Protein AF-W9ZBX8-F1 (afdb_monomer_lite)

Sequence (195 aa):
MPTFGFNQDETAIFLLQVSLQAGPRLASEVTREAHTRLTDVEFGCQLLRNLSQAVSTIEKNWESHTTLCSFTLLTTRFLSLASPQLSRDIWGLLCHCRGIPYQWLTTLIKKIQDTVDDMQRRELLESALNVPMICVQTFHVDDKQLEKILGDSQQASLLVESRIIIHNTTLANNETQSPLQSIMKDRIKYILDHT

Organism: NCBI:txid1089452

pLDDT: mean 88.68, std 10.26, range [41.44, 98.25]

Secondary structure (DSSP, 8-state):
-----SSSHHHHHHHHHHHH---PBPTT-SSBGGGGGGT-HHHHHHHHHHHHHHHHHHTT-GGGHHHHHHHHHHHHHHHHHS-TTTHHHHHHHHHHHHHHHHHHHHHHHHHHHH---HHHHHHHHHHHHHHHHHHHHTT-S-HHHHHHHHTSHHHHHHHHHHHHHHHHHHHH--SPPPHHHHHHHHHHHHHHTT-

Foldseek 3Di:
DDDDDQLDLVNLVVLLCLLPDAAPDDPPDPHGPSQVLLQDPVSVVVVLVVLLVQCVVCLVPLSSLSNLLSSLSNLQSSLQRYHPVCNVSSLVSLVVSLVSLVVVLVVLVVVLVPDPDPVVNVVSLLSNLSSLLSNLSSLPHDPVVNVVQCVDVVSVVSNVVSVVSNVVSVVVDPDDDDPSSVVSVVVSVVVVVSD

Structure (mmCIF, N/CA/C/O backbone):
data_AF-W9ZBX8-F1
#
_entry.id   AF-W9ZBX8-F1
#
loop_
_atom_site.group_PDB
_atom_site.id
_atom_site.type_symbol
_atom_site.label_atom_id
_atom_site.label_alt_id
_atom_site.label_comp_id
_atom_site.label_asym_id
_atom_site.label_entity_id
_atom_site.label_seq_id
_atom_site.pdbx_PDB_ins_code
_atom_site.Cartn_x
_atom_site.Cartn_y
_atom_site.Cartn_z
_atom_site.occupancy
_atom_site.B_iso_or_equiv
_atom_site.auth_seq_id
_atom_site.auth_comp_id
_atom_site.auth_asym_id
_atom_site.auth_atom_id
_atom_site.pdbx_PDB_model_num
ATOM 1 N N . MET A 1 1 ? 5.910 27.787 4.434 1.00 41.44 1 MET A N 1
ATOM 2 C CA . MET A 1 1 ? 5.820 26.403 4.951 1.00 41.44 1 MET A CA 1
ATOM 3 C C . MET A 1 1 ? 6.750 25.538 4.119 1.00 41.44 1 MET A C 1
ATOM 5 O O . MET A 1 1 ? 6.858 25.839 2.936 1.00 41.44 1 MET A O 1
ATOM 9 N N . PRO A 1 2 ? 7.445 24.539 4.684 1.00 47.66 2 PRO A N 1
ATOM 10 C CA . PRO A 1 2 ? 8.195 23.591 3.866 1.00 47.66 2 PRO A CA 1
ATOM 11 C C . PRO A 1 2 ? 7.221 22.835 2.950 1.00 47.66 2 PRO A C 1
ATOM 13 O O . PRO A 1 2 ? 6.200 22.328 3.413 1.00 47.66 2 PRO A O 1
ATOM 16 N N . THR A 1 3 ? 7.508 22.815 1.651 1.00 58.84 3 THR A N 1
ATOM 17 C CA . THR A 1 3 ? 6.724 22.077 0.655 1.00 58.84 3 THR A CA 1
ATOM 18 C C . THR A 1 3 ? 7.336 20.685 0.534 1.00 58.84 3 THR A C 1
ATOM 20 O O . THR A 1 3 ? 8.441 20.549 0.018 1.00 58.84 3 THR A O 1
ATOM 23 N N . PHE A 1 4 ? 6.660 19.658 1.048 1.00 60.31 4 PHE A N 1
ATOM 24 C CA . PHE A 1 4 ? 7.133 18.277 0.940 1.00 60.31 4 PHE A CA 1
ATOM 25 C C . PHE A 1 4 ? 6.740 17.693 -0.419 1.00 60.31 4 PHE A C 1
ATOM 27 O O . PHE A 1 4 ? 5.562 17.681 -0.780 1.00 60.31 4 PHE A O 1
ATOM 34 N N . GLY A 1 5 ? 7.720 17.201 -1.177 1.00 78.81 5 GLY A N 1
ATOM 35 C CA . GLY A 1 5 ? 7.458 16.405 -2.372 1.00 78.81 5 GLY A CA 1
ATOM 36 C C . GLY A 1 5 ? 6.992 15.010 -1.965 1.00 78.81 5 GLY A C 1
ATOM 37 O O . GLY A 1 5 ? 7.737 14.284 -1.314 1.00 78.81 5 GLY A O 1
ATOM 38 N N . PHE A 1 6 ? 5.772 14.619 -2.340 1.00 79.44 6 PHE A N 1
ATOM 39 C CA . PHE A 1 6 ? 5.245 13.282 -2.027 1.00 79.44 6 PHE A CA 1
ATOM 40 C C . PHE A 1 6 ? 5.949 12.153 -2.791 1.00 79.44 6 PHE A C 1
ATOM 42 O O . PHE A 1 6 ? 5.914 11.005 -2.357 1.00 79.44 6 PHE A O 1
ATOM 49 N N . ASN A 1 7 ? 6.623 12.475 -3.897 1.00 87.50 7 ASN A N 1
ATOM 50 C CA . ASN A 1 7 ? 7.375 11.508 -4.688 1.00 87.50 7 ASN A CA 1
ATOM 51 C C . ASN A 1 7 ? 8.846 11.426 -4.258 1.00 87.50 7 ASN A C 1
ATOM 53 O O . ASN A 1 7 ? 9.739 11.571 -5.086 1.00 87.50 7 ASN A O 1
ATOM 57 N N . GLN A 1 8 ? 9.084 11.299 -2.953 1.00 91.44 8 GLN A N 1
ATOM 58 C CA . GLN A 1 8 ? 10.410 11.209 -2.337 1.00 91.44 8 GLN A CA 1
ATOM 59 C C . GLN A 1 8 ? 10.376 10.147 -1.239 1.00 91.44 8 GLN A C 1
ATOM 61 O O . GLN A 1 8 ? 9.398 10.069 -0.484 1.00 91.44 8 GLN A O 1
ATOM 66 N N . ASP A 1 9 ? 11.425 9.332 -1.149 1.00 92.19 9 ASP A N 1
ATOM 67 C CA . ASP A 1 9 ? 11.482 8.208 -0.211 1.00 92.19 9 ASP A CA 1
ATOM 68 C C . ASP A 1 9 ? 11.409 8.691 1.242 1.00 92.19 9 ASP A C 1
ATOM 70 O O . ASP A 1 9 ? 10.712 8.093 2.061 1.00 92.19 9 ASP A O 1
ATOM 74 N N . GLU A 1 10 ? 12.034 9.827 1.553 1.00 93.00 10 GLU A N 1
ATOM 75 C CA . GLU A 1 10 ? 12.010 10.455 2.875 1.00 93.00 10 GLU A CA 1
ATOM 76 C C . GLU A 1 10 ? 10.584 10.807 3.299 1.00 93.00 10 GLU A C 1
ATOM 78 O O . GLU A 1 10 ? 10.203 10.580 4.449 1.00 93.00 10 GLU A O 1
ATOM 83 N N . THR A 1 11 ? 9.769 11.317 2.370 1.00 92.44 11 THR A N 1
ATOM 84 C CA . THR A 1 11 ? 8.365 11.649 2.637 1.00 92.44 11 THR A CA 1
ATOM 85 C C . THR A 1 11 ? 7.552 10.386 2.904 1.00 92.44 11 THR A C 1
ATOM 87 O O . THR A 1 11 ? 6.771 10.355 3.856 1.00 92.44 11 THR A O 1
ATOM 90 N N . ALA A 1 12 ? 7.752 9.326 2.117 1.00 94.00 12 ALA A N 1
ATOM 91 C CA . ALA A 1 12 ? 7.059 8.056 2.321 1.00 94.00 12 ALA A CA 1
ATOM 92 C C . ALA A 1 12 ? 7.424 7.413 3.668 1.00 94.00 12 ALA A C 1
ATOM 94 O O . ALA A 1 12 ? 6.541 6.964 4.402 1.00 94.00 12 ALA A O 1
ATOM 95 N N . ILE A 1 13 ? 8.711 7.422 4.026 1.00 94.81 13 ILE A N 1
ATOM 96 C CA . ILE A 1 13 ? 9.208 6.911 5.310 1.00 94.81 13 ILE A CA 1
ATOM 97 C C . ILE A 1 13 ? 8.649 7.739 6.467 1.00 94.81 13 ILE A C 1
ATOM 99 O O . ILE A 1 13 ? 8.153 7.168 7.438 1.00 94.81 13 ILE A O 1
ATOM 103 N N . PHE A 1 14 ? 8.676 9.069 6.362 1.00 94.12 14 PHE A N 1
ATOM 104 C CA . PHE A 1 14 ? 8.116 9.960 7.375 1.00 94.12 14 PHE A CA 1
ATOM 105 C C . PHE A 1 14 ? 6.622 9.693 7.596 1.00 94.12 14 PHE A C 1
ATOM 107 O O . PHE A 1 14 ? 6.186 9.507 8.732 1.00 94.12 14 PHE A O 1
ATOM 114 N N . LEU A 1 15 ? 5.835 9.609 6.518 1.00 92.81 15 LEU A N 1
ATOM 115 C CA . LEU A 1 15 ? 4.402 9.321 6.600 1.00 92.81 15 LEU A CA 1
ATOM 116 C C . LEU A 1 15 ? 4.134 7.943 7.208 1.00 92.81 15 LEU A C 1
ATOM 118 O O . LEU A 1 15 ? 3.255 7.816 8.061 1.00 92.81 15 LEU A O 1
ATOM 122 N N . LEU A 1 16 ? 4.917 6.928 6.831 1.00 93.19 16 LEU A N 1
ATOM 123 C CA . LEU A 1 16 ? 4.840 5.603 7.437 1.00 93.19 16 LEU A CA 1
ATOM 124 C C . LEU A 1 16 ? 5.102 5.671 8.944 1.00 93.19 16 LEU A C 1
ATOM 126 O O . LEU A 1 16 ? 4.291 5.174 9.724 1.00 93.19 16 LEU A O 1
ATOM 130 N N . GLN A 1 17 ? 6.193 6.309 9.364 1.00 92.19 17 GLN A N 1
ATOM 131 C CA . GLN A 1 17 ? 6.554 6.431 10.776 1.00 92.19 17 GLN A CA 1
ATOM 132 C C . GLN A 1 17 ? 5.470 7.147 11.581 1.00 92.19 17 GLN A C 1
ATOM 134 O O . GLN A 1 17 ? 5.023 6.619 12.597 1.00 92.19 17 GLN A O 1
ATOM 139 N N . VAL A 1 18 ? 4.979 8.290 11.097 1.00 90.38 18 VAL A N 1
ATOM 140 C CA . VAL A 1 18 ? 3.899 9.040 11.756 1.00 90.38 18 VAL A CA 1
ATOM 141 C C . VAL A 1 18 ? 2.614 8.211 11.831 1.00 90.38 18 VAL A C 1
ATOM 143 O O . VAL A 1 18 ? 1.922 8.237 12.847 1.00 90.38 18 VAL A O 1
ATOM 146 N N . SER A 1 19 ? 2.309 7.421 10.798 1.00 90.50 19 SER A N 1
ATOM 147 C CA . SER A 1 19 ? 1.128 6.550 10.793 1.00 90.50 19 SER A CA 1
ATOM 148 C C . SER A 1 19 ? 1.204 5.420 11.833 1.00 90.50 19 SER A C 1
ATOM 150 O O . SER A 1 19 ? 0.171 4.973 12.337 1.00 90.50 19 SER A O 1
ATOM 152 N N . LEU A 1 20 ? 2.416 4.971 12.179 1.00 88.12 20 LEU A N 1
ATOM 153 C CA . LEU A 1 20 ? 2.669 3.872 13.117 1.00 88.12 20 LEU A CA 1
ATOM 154 C C . LEU A 1 20 ? 2.982 4.343 14.543 1.00 88.12 20 LEU A C 1
ATOM 156 O O . LEU A 1 20 ? 2.885 3.547 15.479 1.00 88.12 20 LEU A O 1
ATOM 160 N N . GLN A 1 21 ? 3.364 5.606 14.730 1.00 87.31 21 GLN A N 1
ATOM 161 C CA . GLN A 1 21 ? 3.769 6.134 16.026 1.00 87.31 21 GLN A CA 1
ATOM 162 C C . GLN A 1 21 ? 2.596 6.139 17.013 1.00 87.31 21 GLN A C 1
ATOM 164 O O . GLN A 1 21 ? 1.664 6.938 16.925 1.00 87.31 21 GLN A O 1
ATOM 169 N N . ALA A 1 22 ? 2.676 5.260 18.012 1.00 73.94 22 ALA A N 1
ATOM 170 C CA . ALA A 1 22 ? 1.708 5.218 19.094 1.00 73.94 22 ALA A CA 1
ATOM 171 C C . ALA A 1 22 ? 1.826 6.482 19.963 1.00 73.94 22 ALA A C 1
ATOM 173 O O . ALA A 1 22 ? 2.855 6.724 20.594 1.00 73.94 22 ALA A O 1
ATOM 174 N N . GLY A 1 23 ? 0.755 7.276 20.015 1.00 78.94 23 GLY A N 1
ATOM 175 C CA . GLY A 1 23 ? 0.629 8.384 20.963 1.00 78.94 23 GLY A CA 1
ATOM 176 C C . GLY A 1 23 ? 0.408 7.921 22.413 1.00 78.94 23 GLY A C 1
ATOM 177 O O . GLY A 1 23 ? 0.339 6.711 22.692 1.00 78.94 23 GLY A O 1
ATOM 178 N N . PRO A 1 24 ? 0.243 8.875 23.348 1.00 84.12 24 PRO A N 1
ATOM 179 C CA . PRO A 1 24 ? -0.128 8.584 24.728 1.00 84.12 24 PRO A CA 1
ATOM 180 C C . PRO A 1 24 ? -1.388 7.715 24.816 1.00 84.12 24 PRO A C 1
ATOM 182 O O . PRO A 1 24 ? -2.214 7.646 23.897 1.00 84.12 24 PRO A O 1
ATOM 185 N N . ARG A 1 25 ? -1.531 7.004 25.938 1.00 82.19 25 ARG A N 1
ATOM 186 C CA . ARG A 1 25 ? -2.784 6.307 26.240 1.00 82.19 25 ARG A CA 1
ATOM 187 C C . ARG A 1 25 ? -3.846 7.354 26.543 1.00 82.19 25 ARG A C 1
ATOM 189 O O . ARG A 1 25 ? -3.628 8.198 27.406 1.00 82.19 25 ARG A O 1
ATOM 196 N N . LEU A 1 26 ? -4.994 7.240 25.892 1.00 77.12 26 LEU A N 1
ATOM 197 C CA . LEU A 1 26 ? -6.190 7.942 26.318 1.00 77.12 26 LEU A CA 1
ATOM 198 C C . LEU A 1 26 ? -6.899 7.048 27.339 1.00 77.12 26 LEU A C 1
ATOM 200 O O . LEU A 1 26 ? -7.118 5.863 27.082 1.00 77.12 26 LEU A O 1
ATOM 204 N N . ALA A 1 27 ? -7.179 7.570 28.533 1.00 75.00 27 ALA A N 1
ATOM 205 C CA . ALA A 1 27 ? -7.871 6.789 29.552 1.00 75.00 27 ALA A CA 1
ATOM 206 C C . ALA A 1 27 ? -9.223 6.313 28.994 1.00 75.00 27 ALA A C 1
ATOM 208 O O . ALA A 1 27 ? -9.939 7.107 28.394 1.00 75.00 27 ALA A O 1
ATOM 209 N N . SER A 1 28 ? -9.552 5.034 29.204 1.00 73.62 28 SER A N 1
ATOM 210 C CA . SER A 1 28 ? -10.781 4.338 28.768 1.00 73.62 28 SER A CA 1
ATOM 211 C C . SER A 1 28 ? -10.943 3.972 27.283 1.00 73.62 28 SER A C 1
ATOM 213 O O . SER A 1 28 ? -11.901 3.274 26.968 1.00 73.62 28 SER A O 1
ATOM 215 N N . GLU A 1 29 ? -9.995 4.305 26.400 1.00 73.88 29 GLU A N 1
ATOM 216 C CA . GLU A 1 29 ? -10.087 3.978 24.966 1.00 73.88 29 GLU A CA 1
ATOM 217 C C . GLU A 1 29 ? -9.017 2.976 24.508 1.00 73.88 29 GLU A C 1
ATOM 219 O O . GLU A 1 29 ? -7.873 2.988 24.970 1.00 73.88 29 GLU A O 1
ATOM 224 N N . VAL A 1 30 ? -9.378 2.113 23.551 1.00 75.38 30 VAL A N 1
ATOM 225 C CA . VAL A 1 30 ? -8.425 1.185 22.906 1.00 75.38 30 VAL A CA 1
ATOM 226 C C . VAL A 1 30 ? -7.497 1.947 21.948 1.00 75.38 30 VAL A C 1
ATOM 228 O O . VAL A 1 30 ? -6.323 1.596 21.792 1.00 75.38 30 VAL A O 1
ATOM 231 N N . THR A 1 31 ? -7.991 3.027 21.336 1.00 76.75 31 THR A N 1
ATOM 232 C CA . THR A 1 31 ? -7.212 3.885 20.436 1.00 76.75 31 THR A CA 1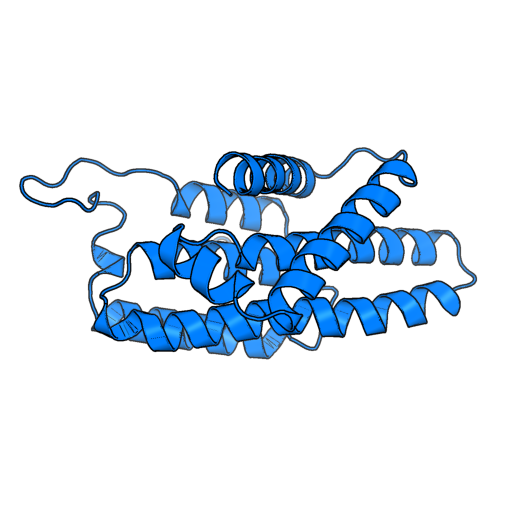
ATOM 233 C C . THR A 1 31 ? -6.275 4.820 21.192 1.00 76.75 31 THR A C 1
ATOM 235 O O . THR A 1 31 ? -6.647 5.461 22.173 1.00 76.75 31 THR A O 1
ATOM 238 N N . ARG A 1 32 ? -5.039 4.944 20.697 1.00 81.31 32 ARG A N 1
ATOM 239 C CA . ARG A 1 32 ? -4.061 5.916 21.208 1.00 81.31 32 ARG A CA 1
ATOM 240 C C . ARG A 1 32 ? -4.440 7.329 20.792 1.00 81.31 32 ARG A C 1
ATOM 242 O O . ARG A 1 32 ? -4.978 7.520 19.706 1.00 81.31 32 ARG A O 1
ATOM 249 N N . GLU A 1 33 ? -4.083 8.310 21.616 1.00 83.12 33 GLU A N 1
ATOM 250 C CA . GLU A 1 33 ? -4.444 9.722 21.419 1.00 83.12 33 GLU A CA 1
ATOM 251 C C . GLU A 1 33 ? -4.075 10.245 20.020 1.00 83.12 33 GLU A C 1
ATOM 253 O O . GLU A 1 33 ? -4.881 10.907 19.377 1.00 83.12 33 GLU A O 1
ATOM 258 N N . ALA A 1 34 ? -2.906 9.863 19.492 1.00 83.00 34 ALA A N 1
ATOM 259 C CA . ALA A 1 34 ? -2.445 10.269 18.158 1.00 83.00 34 ALA A CA 1
ATOM 260 C C . ALA A 1 34 ? -3.342 9.792 16.994 1.00 83.00 34 ALA A C 1
ATOM 262 O O . ALA A 1 34 ? -3.204 10.267 15.869 1.00 83.00 34 ALA A O 1
ATOM 263 N N . HIS A 1 35 ? -4.246 8.843 17.241 1.00 85.69 35 HIS A N 1
ATOM 264 C CA . HIS A 1 35 ? -5.062 8.194 16.219 1.00 85.69 35 HIS A CA 1
ATOM 265 C C . HIS A 1 35 ? -6.569 8.368 16.429 1.00 85.69 35 HIS A C 1
ATOM 267 O O . HIS A 1 35 ? -7.341 7.944 15.573 1.00 85.69 35 HIS A O 1
ATOM 273 N N . THR A 1 36 ? -7.007 9.017 17.511 1.00 87.44 36 THR A N 1
ATOM 274 C CA . THR A 1 36 ? -8.439 9.223 17.804 1.00 87.44 36 THR A CA 1
ATOM 275 C C . THR A 1 36 ? -9.144 9.997 16.700 1.00 87.44 36 THR A C 1
ATOM 277 O O . THR A 1 36 ? -10.279 9.705 16.363 1.00 87.44 36 THR A O 1
ATOM 280 N N . ARG A 1 37 ? -8.460 10.938 16.047 1.00 89.19 37 ARG A N 1
ATOM 281 C CA . ARG A 1 37 ? -9.059 11.708 14.953 1.00 89.19 37 ARG A CA 1
ATOM 282 C C . ARG A 1 37 ? -9.467 10.848 13.752 1.00 89.19 37 ARG A C 1
ATOM 284 O O . ARG A 1 37 ? -10.363 11.240 13.020 1.00 89.19 37 ARG A O 1
ATOM 291 N N . LEU A 1 38 ? -8.845 9.683 13.556 1.00 88.69 38 LEU A N 1
ATOM 292 C CA . LEU A 1 38 ? -9.222 8.752 12.487 1.00 88.69 38 LEU A CA 1
ATOM 293 C C . LEU A 1 38 ? -10.531 8.005 12.787 1.00 88.69 38 LEU A C 1
ATOM 295 O O . LEU A 1 38 ? -11.140 7.488 11.852 1.00 88.69 38 LEU A O 1
ATOM 299 N N . THR A 1 39 ? -10.980 7.963 14.048 1.00 89.44 39 THR A N 1
ATOM 300 C CA . THR A 1 39 ? -12.271 7.362 14.422 1.00 89.44 39 THR A CA 1
ATOM 301 C C . THR A 1 39 ? -13.443 8.321 14.207 1.00 89.44 39 THR A C 1
ATOM 303 O O . THR A 1 39 ? -14.581 7.867 14.089 1.00 89.44 39 THR A O 1
ATOM 306 N N . ASP A 1 40 ? -13.177 9.628 14.102 1.00 93.56 40 ASP A N 1
ATOM 307 C CA . ASP A 1 40 ? -14.183 10.632 13.768 1.00 93.56 40 ASP A CA 1
ATOM 308 C C . ASP A 1 40 ? -14.663 10.467 12.318 1.00 93.56 40 ASP A C 1
ATOM 310 O O . ASP A 1 40 ? -13.878 10.472 11.365 1.00 93.56 40 ASP A O 1
ATOM 314 N N . VAL A 1 41 ? -15.976 10.313 12.146 1.00 95.56 41 VAL A N 1
ATOM 315 C CA . VAL A 1 41 ? -16.578 9.983 10.846 1.00 95.56 41 VAL A CA 1
ATOM 316 C C . VAL A 1 41 ? -16.460 11.145 9.862 1.00 95.56 41 VAL A C 1
ATOM 318 O O . VAL A 1 41 ? -16.204 10.912 8.678 1.00 95.56 41 VAL A O 1
ATOM 321 N N . GLU A 1 42 ? -16.626 12.387 10.322 1.00 96.50 42 GLU A N 1
ATOM 322 C CA . GLU A 1 42 ? -16.543 13.565 9.456 1.00 96.50 42 GLU A CA 1
ATOM 323 C C . GLU A 1 42 ? -15.118 13.748 8.923 1.00 96.50 42 GLU A C 1
ATOM 325 O O . GLU A 1 42 ? -14.912 13.844 7.707 1.00 96.50 42 GLU A O 1
ATOM 330 N N . PHE A 1 43 ? -14.126 13.715 9.814 1.00 95.69 43 PHE A N 1
ATOM 331 C CA . PHE A 1 43 ? -12.719 13.754 9.440 1.00 95.69 43 PHE A CA 1
ATOM 332 C C . PHE A 1 43 ? -12.355 12.588 8.521 1.00 95.69 43 PHE A C 1
ATOM 334 O O . PHE A 1 43 ? -11.715 12.794 7.488 1.00 95.69 43 PHE A O 1
ATOM 341 N N . GLY A 1 44 ? -12.804 11.375 8.850 1.00 96.50 44 GLY A N 1
ATOM 342 C CA . GLY A 1 44 ? -12.573 10.190 8.035 1.00 96.50 44 GLY A CA 1
ATOM 343 C C . GLY A 1 44 ? -13.143 10.319 6.618 1.00 96.50 44 GLY A C 1
ATOM 344 O O . GLY A 1 44 ? -12.465 9.968 5.653 1.00 96.50 44 GLY A O 1
ATOM 345 N N . CYS A 1 45 ? -14.338 10.895 6.457 1.00 97.44 45 CYS A N 1
ATOM 346 C CA . CYS A 1 45 ? -14.929 11.157 5.141 1.00 97.44 45 CYS A CA 1
ATOM 347 C C . CYS A 1 45 ? -14.106 12.160 4.323 1.00 97.44 45 CYS A C 1
ATOM 349 O O . CYS A 1 45 ? -13.923 11.980 3.116 1.00 97.44 45 CYS A O 1
ATOM 351 N N . GLN A 1 46 ? -13.611 13.223 4.963 1.00 97.88 46 GLN A N 1
ATOM 352 C CA . GLN A 1 46 ? -12.757 14.214 4.303 1.00 97.88 46 GLN A CA 1
ATOM 353 C C . GLN A 1 46 ? -11.411 13.603 3.896 1.00 97.88 46 GLN A C 1
ATOM 355 O O . GLN A 1 46 ? -10.971 13.787 2.760 1.00 97.88 46 GLN A O 1
ATOM 360 N N . LEU A 1 47 ? -10.785 12.828 4.786 1.00 96.69 47 LEU A N 1
ATOM 361 C CA . LEU A 1 47 ? -9.530 12.135 4.509 1.00 96.69 47 LEU A CA 1
ATOM 362 C C . LEU A 1 47 ? -9.682 11.142 3.352 1.00 96.69 47 LEU A C 1
ATOM 364 O O . LEU A 1 47 ? -8.883 11.173 2.418 1.00 96.69 47 LEU A O 1
ATOM 368 N N . LEU A 1 48 ? -10.730 10.314 3.377 1.00 98.06 48 LEU A N 1
ATOM 369 C CA . LEU A 1 48 ? -11.032 9.361 2.312 1.00 98.06 48 LEU A CA 1
ATOM 370 C C . LEU A 1 48 ? -11.187 10.058 0.959 1.00 98.06 48 LEU A C 1
ATOM 372 O O . LEU A 1 48 ? -10.612 9.613 -0.034 1.00 98.06 48 LEU A O 1
ATOM 376 N N . ARG A 1 49 ? -11.943 11.161 0.917 1.00 98.25 49 ARG A N 1
ATOM 377 C CA . ARG A 1 49 ? -12.156 11.945 -0.305 1.00 98.25 49 ARG A CA 1
ATOM 378 C C . ARG A 1 49 ? -10.841 12.484 -0.858 1.00 98.25 49 ARG A C 1
ATOM 380 O O . ARG A 1 49 ? -10.564 12.307 -2.042 1.00 98.25 49 ARG A O 1
ATOM 387 N N . ASN A 1 50 ? -10.027 13.091 0.002 1.00 97.56 50 ASN A N 1
ATOM 388 C CA . ASN A 1 50 ? -8.750 13.681 -0.390 1.00 97.56 50 ASN A CA 1
ATOM 389 C C . ASN A 1 50 ? -7.756 12.615 -0.870 1.00 97.56 50 ASN A C 1
ATOM 391 O O . ASN A 1 50 ? -7.128 12.801 -1.910 1.00 97.56 50 ASN A O 1
ATOM 395 N N . LEU A 1 51 ? -7.652 11.480 -0.167 1.00 97.31 51 LEU A N 1
ATOM 396 C CA . LEU A 1 51 ? -6.812 10.359 -0.596 1.00 97.31 51 LEU A CA 1
ATOM 397 C C . LEU A 1 51 ? -7.289 9.783 -1.932 1.00 97.31 51 LEU A C 1
ATOM 399 O O . LEU A 1 51 ? -6.477 9.584 -2.828 1.00 97.31 51 LEU A O 1
ATOM 403 N N . SER A 1 52 ? -8.597 9.576 -2.101 1.00 98.12 52 SER A N 1
ATOM 404 C CA . SER A 1 52 ? -9.161 9.032 -3.345 1.00 98.12 52 SER A CA 1
ATOM 405 C C . SER A 1 52 ? -8.878 9.938 -4.543 1.00 98.12 52 SER A C 1
ATOM 407 O O . SER A 1 52 ? -8.458 9.465 -5.600 1.00 98.12 52 SER A O 1
ATOM 409 N N . GLN A 1 53 ? -9.046 11.253 -4.372 1.00 97.88 53 GLN A N 1
ATOM 410 C CA . GLN A 1 53 ? -8.729 12.237 -5.406 1.00 97.88 53 GLN A CA 1
ATOM 411 C C . GLN A 1 53 ? -7.226 12.271 -5.721 1.00 97.88 53 GLN A C 1
ATOM 413 O O . GLN A 1 53 ? -6.839 12.322 -6.891 1.00 97.88 53 GLN A O 1
ATOM 418 N N . ALA A 1 54 ? -6.374 12.224 -4.695 1.00 96.06 54 ALA A N 1
ATOM 419 C CA . ALA A 1 54 ? -4.927 12.240 -4.871 1.00 96.06 54 ALA A CA 1
ATOM 420 C C . ALA A 1 54 ? -4.425 10.981 -5.598 1.00 96.06 54 ALA A C 1
ATOM 422 O O . ALA A 1 54 ? -3.634 11.095 -6.532 1.00 96.06 54 ALA A O 1
ATOM 423 N N . VAL A 1 55 ? -4.942 9.801 -5.240 1.00 97.62 55 VAL A N 1
ATOM 424 C CA . VAL A 1 55 ? -4.652 8.531 -5.926 1.00 97.62 55 VAL A CA 1
ATOM 425 C C . VAL A 1 55 ? -5.100 8.586 -7.390 1.00 97.62 55 VAL A C 1
ATOM 427 O O . VAL A 1 55 ? -4.302 8.296 -8.279 1.00 97.62 55 VAL A O 1
ATOM 430 N N . SER A 1 56 ? -6.322 9.057 -7.656 1.00 97.06 56 SER A N 1
ATOM 431 C CA . SER A 1 56 ? -6.847 9.184 -9.028 1.00 97.06 56 SER A CA 1
ATOM 432 C C . SER A 1 56 ? -5.995 10.122 -9.895 1.00 97.06 56 SER A C 1
ATOM 434 O O . SER A 1 56 ? -5.878 9.935 -11.101 1.00 97.06 56 SER A O 1
ATOM 436 N N . THR A 1 57 ? -5.373 11.140 -9.292 1.00 96.38 57 THR A N 1
ATOM 437 C CA . THR A 1 57 ? -4.529 12.105 -10.017 1.00 96.38 57 THR A CA 1
ATOM 438 C C . THR A 1 57 ? -3.225 11.474 -10.508 1.00 96.38 57 THR A C 1
ATOM 440 O O . THR A 1 57 ? -2.715 11.855 -11.561 1.00 96.38 57 THR A O 1
ATOM 443 N N . ILE A 1 58 ? -2.684 10.505 -9.766 1.00 94.75 58 ILE A N 1
ATOM 444 C CA . ILE A 1 58 ? -1.395 9.875 -10.079 1.00 94.75 58 ILE A CA 1
ATOM 445 C C . ILE A 1 58 ? -1.533 8.539 -10.810 1.00 94.75 58 ILE A C 1
ATOM 447 O O . ILE A 1 58 ? -0.535 8.039 -11.310 1.00 94.75 58 ILE A O 1
ATOM 451 N N . GLU A 1 59 ? -2.736 7.962 -10.905 1.00 95.25 59 GLU A N 1
ATOM 452 C CA . GLU A 1 59 ? -2.968 6.585 -11.376 1.00 95.25 59 GLU A CA 1
ATOM 453 C C . GLU A 1 59 ? -2.386 6.278 -12.769 1.00 95.25 59 GLU A C 1
ATOM 455 O O . GLU A 1 59 ? -2.098 5.128 -13.084 1.00 95.25 59 GLU A O 1
ATOM 460 N N . LYS A 1 60 ? -2.188 7.295 -13.619 1.00 93.25 60 LYS A N 1
ATOM 461 C CA . LYS A 1 60 ? -1.640 7.147 -14.981 1.00 93.25 60 LYS A CA 1
ATOM 462 C C . LYS A 1 60 ? -0.138 7.425 -15.069 1.00 93.25 60 LYS A C 1
ATOM 464 O O . LYS A 1 60 ? 0.437 7.280 -16.145 1.00 93.25 60 LYS A O 1
ATOM 469 N N . ASN A 1 61 ? 0.490 7.827 -13.966 1.00 93.38 61 ASN A N 1
ATOM 470 C CA . ASN A 1 61 ? 1.901 8.178 -13.899 1.00 93.38 61 ASN A CA 1
ATOM 471 C C . ASN A 1 61 ? 2.673 7.203 -12.998 1.00 93.38 61 ASN A C 1
ATOM 473 O O . ASN A 1 61 ? 2.763 7.398 -11.787 1.00 93.38 61 ASN A O 1
ATOM 477 N N . TRP A 1 62 ? 3.280 6.183 -13.604 1.00 93.25 62 TRP A N 1
ATOM 478 C CA . TRP A 1 62 ? 4.089 5.186 -12.895 1.00 93.25 62 TRP A CA 1
ATOM 479 C C . TRP A 1 62 ? 5.323 5.784 -12.202 1.00 93.25 62 TRP A C 1
ATOM 481 O O . TRP A 1 62 ? 5.778 5.226 -11.207 1.00 93.25 62 TRP A O 1
ATOM 491 N N . GLU A 1 63 ? 5.830 6.937 -12.654 1.00 91.56 63 GLU A N 1
ATOM 492 C CA . GLU A 1 63 ? 6.942 7.639 -11.992 1.00 91.56 63 GLU A CA 1
ATOM 493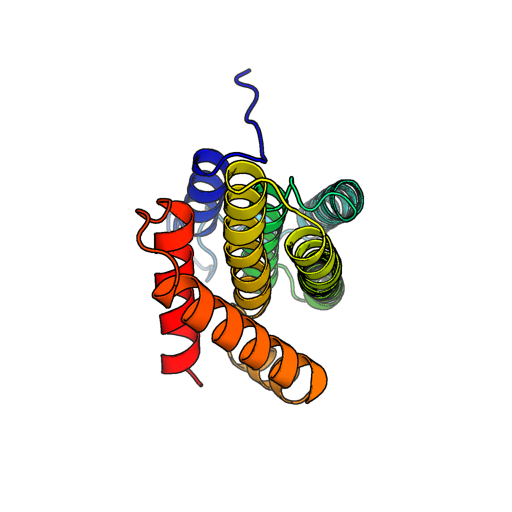 C C . GLU A 1 63 ? 6.532 8.167 -10.610 1.00 91.56 63 GLU A C 1
ATOM 495 O O . GLU A 1 63 ? 7.378 8.423 -9.761 1.00 91.56 63 GLU A O 1
ATOM 500 N N . SER A 1 64 ? 5.225 8.288 -10.342 1.00 93.69 64 SER A N 1
ATOM 501 C CA . SER A 1 64 ? 4.676 8.684 -9.038 1.00 93.69 64 SER A CA 1
ATOM 502 C C . SER A 1 64 ? 4.550 7.511 -8.052 1.00 93.69 64 SER A C 1
ATOM 504 O O . SER A 1 64 ? 3.723 7.551 -7.133 1.00 93.69 64 SER A O 1
ATOM 506 N N . HIS A 1 65 ? 5.338 6.444 -8.223 1.00 93.31 65 HIS A N 1
ATOM 507 C CA . HIS A 1 65 ? 5.216 5.233 -7.413 1.00 93.31 65 HIS A CA 1
ATOM 508 C C . HIS A 1 65 ? 5.440 5.487 -5.918 1.00 93.31 65 HIS A C 1
ATOM 510 O O . HIS A 1 65 ? 4.713 4.936 -5.093 1.00 93.31 65 HIS A O 1
ATOM 516 N N . THR A 1 66 ? 6.368 6.367 -5.536 1.00 94.44 66 THR A N 1
ATOM 517 C CA . THR A 1 66 ? 6.619 6.676 -4.118 1.00 94.44 66 THR A CA 1
ATOM 518 C C . THR A 1 66 ? 5.443 7.430 -3.490 1.00 94.44 66 THR A C 1
ATOM 520 O O . THR A 1 66 ? 5.083 7.192 -2.331 1.00 94.44 66 THR A O 1
ATOM 523 N N . THR A 1 67 ? 4.746 8.248 -4.284 1.00 95.31 67 THR A N 1
ATOM 524 C CA . THR A 1 67 ? 3.494 8.886 -3.851 1.00 95.31 67 THR A CA 1
ATOM 525 C C . THR A 1 67 ? 2.397 7.840 -3.622 1.00 95.31 67 THR A C 1
ATOM 527 O O . THR A 1 67 ? 1.756 7.838 -2.570 1.00 95.31 67 THR A O 1
ATOM 530 N N . LEU A 1 68 ? 2.211 6.899 -4.557 1.00 96.75 68 LEU A N 1
ATOM 531 C CA . LEU A 1 68 ? 1.237 5.814 -4.389 1.00 96.75 68 LEU A CA 1
ATOM 532 C C . LEU A 1 68 ? 1.577 4.913 -3.194 1.00 96.75 68 LEU A C 1
ATOM 534 O O . LEU A 1 68 ? 0.673 4.491 -2.471 1.00 96.75 68 LEU A O 1
ATOM 538 N N . CYS A 1 69 ? 2.863 4.642 -2.961 1.00 95.75 69 CYS A N 1
ATOM 539 C CA . CYS A 1 69 ? 3.333 3.917 -1.784 1.00 95.75 69 CYS A CA 1
ATOM 540 C C . CYS A 1 69 ? 2.858 4.611 -0.502 1.00 95.75 69 CYS A C 1
ATOM 542 O O . CYS A 1 69 ? 2.198 3.991 0.333 1.00 95.75 69 CYS A O 1
ATOM 544 N N . SER A 1 70 ? 3.091 5.922 -0.402 1.00 95.81 70 SER A N 1
ATOM 545 C CA . SER A 1 70 ? 2.655 6.740 0.732 1.00 95.81 70 SER A CA 1
ATOM 546 C C . SER A 1 70 ? 1.145 6.649 0.956 1.00 95.81 70 SER A C 1
ATOM 548 O O . SER A 1 70 ? 0.693 6.370 2.067 1.00 95.81 70 SER A O 1
ATOM 550 N N . PHE A 1 71 ? 0.344 6.819 -0.099 1.00 96.62 71 PHE A N 1
ATOM 551 C CA . PHE A 1 71 ? -1.115 6.731 0.008 1.00 96.62 71 PHE A CA 1
ATOM 552 C C . PHE A 1 71 ? -1.600 5.325 0.351 1.00 96.62 71 PHE A C 1
ATOM 554 O O . PHE A 1 71 ? -2.550 5.186 1.118 1.00 96.62 71 PHE A O 1
ATOM 561 N N . THR A 1 72 ? -0.930 4.284 -0.140 1.00 97.06 72 THR A N 1
ATOM 562 C CA . THR A 1 72 ? -1.236 2.892 0.205 1.00 97.06 72 THR A CA 1
ATOM 563 C C . THR A 1 72 ? -1.000 2.634 1.689 1.00 97.06 72 THR A C 1
ATOM 565 O O . THR A 1 72 ? -1.893 2.125 2.361 1.00 97.06 72 THR A O 1
ATOM 568 N N . LEU A 1 73 ? 0.157 3.041 2.221 1.00 95.12 73 LEU A N 1
ATOM 569 C CA . LEU A 1 73 ? 0.506 2.882 3.638 1.00 95.12 73 LEU A CA 1
ATOM 570 C C . LEU A 1 73 ? -0.441 3.667 4.559 1.00 95.12 73 LEU A C 1
ATOM 572 O O . LEU A 1 73 ? -0.855 3.169 5.605 1.00 95.12 73 LEU A O 1
ATOM 576 N N . LEU A 1 74 ? -0.836 4.878 4.157 1.00 95.50 74 LEU A N 1
ATOM 577 C CA . LEU A 1 74 ? -1.833 5.656 4.892 1.00 95.50 74 LEU A CA 1
ATOM 578 C C . LEU A 1 74 ? -3.220 5.010 4.830 1.00 95.50 74 LEU A C 1
ATOM 580 O O . LEU A 1 74 ? -3.913 4.974 5.841 1.00 95.50 74 LEU A O 1
ATOM 584 N N . THR A 1 75 ? -3.622 4.478 3.674 1.00 96.88 75 THR A N 1
ATOM 585 C CA . THR A 1 75 ? -4.941 3.853 3.486 1.00 96.88 75 THR A CA 1
ATOM 586 C C . THR A 1 75 ? -5.065 2.555 4.280 1.00 96.88 75 THR A C 1
ATOM 588 O O . THR A 1 75 ? -6.094 2.338 4.917 1.00 96.88 75 THR A O 1
ATOM 591 N N . THR A 1 76 ? -4.027 1.712 4.310 1.00 95.06 76 THR A N 1
ATOM 592 C CA . THR A 1 76 ? -4.027 0.494 5.140 1.00 95.06 76 THR A CA 1
ATOM 593 C C . THR A 1 76 ? -4.120 0.838 6.620 1.00 95.06 76 THR A C 1
ATOM 595 O O . THR A 1 76 ? -4.944 0.273 7.341 1.00 95.06 76 THR A O 1
ATOM 598 N N . ARG A 1 77 ? -3.348 1.833 7.075 1.00 93.25 77 ARG A N 1
ATOM 599 C CA . ARG A 1 77 ? -3.430 2.300 8.460 1.00 93.25 77 ARG A CA 1
ATOM 600 C C . ARG A 1 77 ? -4.797 2.896 8.782 1.00 93.25 77 ARG A C 1
ATOM 602 O O . ARG A 1 77 ? -5.351 2.602 9.841 1.00 93.25 77 ARG A O 1
ATOM 609 N N . PHE A 1 78 ? -5.353 3.691 7.874 1.00 94.81 78 PHE A N 1
ATOM 610 C CA . PHE A 1 78 ? -6.675 4.281 8.029 1.00 94.81 78 PHE A CA 1
ATOM 611 C C . PHE A 1 78 ? -7.748 3.196 8.151 1.00 94.81 78 PHE A C 1
ATOM 613 O O . PHE A 1 78 ? -8.547 3.257 9.077 1.00 94.81 78 PHE A O 1
ATOM 620 N N . LEU A 1 79 ? -7.702 2.148 7.323 1.00 95.00 79 LEU A N 1
ATOM 621 C CA . LEU A 1 79 ? -8.632 1.019 7.410 1.00 95.00 79 LEU A CA 1
ATOM 622 C C . LEU A 1 79 ? -8.616 0.340 8.791 1.00 95.00 79 LEU A C 1
ATOM 624 O O . LEU A 1 79 ? -9.680 -0.004 9.295 1.00 95.00 79 LEU A O 1
ATOM 628 N N . SER A 1 80 ? -7.437 0.190 9.408 1.00 91.69 80 SER A N 1
ATOM 629 C CA . SER A 1 80 ? -7.284 -0.453 10.729 1.00 91.69 80 SER A CA 1
ATOM 630 C C . SER A 1 80 ? -7.804 0.377 11.913 1.00 91.69 80 SER A C 1
ATOM 632 O O . SER A 1 80 ? -7.985 -0.153 13.006 1.00 91.69 80 SER A O 1
ATOM 634 N N . LEU A 1 81 ? -8.002 1.687 11.729 1.00 91.31 81 LEU A N 1
ATOM 635 C CA . LEU A 1 81 ? -8.331 2.624 12.813 1.00 91.31 81 LEU A CA 1
ATOM 636 C C . LEU A 1 81 ? -9.668 3.338 12.618 1.00 91.31 81 LEU A C 1
ATOM 638 O O . LEU A 1 81 ? -10.215 3.869 13.581 1.00 91.31 81 LEU A O 1
ATOM 642 N N . ALA A 1 82 ? -10.161 3.409 11.384 1.00 92.62 82 ALA A N 1
ATOM 643 C CA . ALA 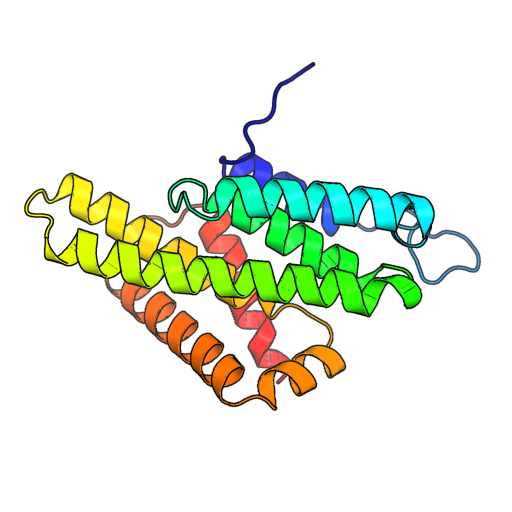A 1 82 ? -11.362 4.148 11.056 1.00 92.62 82 ALA A CA 1
ATOM 644 C C . ALA A 1 82 ? -12.599 3.572 11.736 1.00 92.62 82 ALA A C 1
ATOM 646 O O . ALA A 1 82 ? -12.677 2.385 12.062 1.00 92.62 82 ALA A O 1
ATOM 647 N N . SER A 1 83 ? -13.619 4.416 11.858 1.00 91.00 83 SER A N 1
ATOM 648 C CA . SER A 1 83 ? -14.939 3.937 12.236 1.00 91.00 83 SER A CA 1
ATOM 649 C C . SER A 1 83 ? -15.429 2.835 11.273 1.00 91.00 83 SER A C 1
ATOM 651 O O . SER A 1 83 ? -15.310 3.004 10.051 1.00 91.00 83 SER A O 1
ATOM 653 N N . PRO A 1 84 ? -16.074 1.760 11.777 1.00 91.88 84 PRO A N 1
ATOM 654 C CA . PRO A 1 84 ? -16.657 0.698 10.955 1.00 91.88 84 PRO A CA 1
ATOM 655 C C . PRO A 1 84 ? -17.602 1.184 9.848 1.00 91.88 84 PRO A C 1
ATOM 657 O O . PRO A 1 84 ? -17.777 0.500 8.839 1.00 91.88 84 PRO A O 1
ATOM 660 N N . GLN A 1 85 ? -18.211 2.367 10.012 1.00 95.12 85 GLN A N 1
ATOM 661 C CA . GLN A 1 85 ? -19.080 2.953 8.986 1.00 95.12 85 GLN A CA 1
ATOM 662 C C . GLN A 1 85 ? -18.328 3.293 7.691 1.00 95.12 85 GLN A C 1
ATOM 664 O O . GLN A 1 85 ? -18.929 3.252 6.623 1.00 95.12 85 GLN A O 1
ATOM 669 N N . LEU A 1 86 ? -17.026 3.588 7.771 1.00 96.19 86 LEU A N 1
ATOM 670 C CA . LEU A 1 86 ? -16.196 3.961 6.622 1.00 96.19 86 LEU A CA 1
ATOM 671 C C . LEU A 1 86 ? -15.436 2.776 6.019 1.00 96.19 86 LEU A C 1
ATOM 673 O O . LEU A 1 86 ? -14.903 2.890 4.916 1.00 96.19 86 LEU A O 1
ATOM 677 N N . SER A 1 87 ? -15.383 1.628 6.702 1.00 94.44 87 SER A N 1
ATOM 678 C CA . SER A 1 87 ? -14.526 0.503 6.306 1.00 94.44 87 SER A CA 1
ATOM 679 C C . SER A 1 87 ? -14.787 0.015 4.882 1.00 94.44 87 SER A C 1
ATOM 681 O O . SER A 1 87 ? -13.843 -0.349 4.188 1.00 94.44 87 SER A O 1
ATOM 683 N N . ARG A 1 88 ? -16.045 0.031 4.416 1.00 95.38 88 ARG A N 1
ATOM 684 C CA . ARG A 1 88 ? -16.389 -0.375 3.043 1.00 95.38 88 ARG A CA 1
ATOM 685 C C . ARG A 1 88 ? -15.774 0.554 1.997 1.00 95.38 88 ARG A C 1
ATOM 687 O O . ARG A 1 88 ? -15.267 0.074 0.987 1.00 95.38 88 ARG A O 1
ATOM 694 N N . ASP A 1 89 ? -15.813 1.857 2.229 1.00 97.50 89 ASP A N 1
ATOM 695 C CA . ASP A 1 89 ? -15.358 2.827 1.236 1.00 97.50 89 ASP A CA 1
ATOM 696 C C . ASP A 1 89 ? -13.829 2.945 1.250 1.00 97.50 89 ASP A C 1
ATOM 698 O O . ASP A 1 89 ? -13.196 2.994 0.195 1.00 97.50 89 ASP A O 1
ATOM 702 N N . ILE A 1 90 ? -13.214 2.867 2.437 1.00 97.62 90 ILE A N 1
ATOM 703 C CA . ILE A 1 90 ? -11.753 2.768 2.584 1.00 97.62 90 ILE A CA 1
ATOM 704 C C . ILE A 1 90 ? -11.235 1.488 1.921 1.00 97.62 90 ILE A C 1
ATOM 706 O O . ILE A 1 90 ? -10.203 1.506 1.252 1.00 97.62 90 ILE A O 1
ATOM 710 N N . TRP A 1 91 ? -11.972 0.381 2.050 1.00 95.50 91 TRP A N 1
ATOM 711 C CA . TRP A 1 91 ? -11.666 -0.848 1.325 1.00 95.50 91 TRP A CA 1
ATOM 712 C C . TRP A 1 91 ? -11.688 -0.647 -0.190 1.00 95.50 91 TRP A C 1
ATOM 714 O O . TRP A 1 91 ? -10.772 -1.092 -0.879 1.00 95.50 91 TRP A O 1
ATOM 724 N N . GLY A 1 92 ? -12.700 0.053 -0.710 1.00 96.81 92 GLY A N 1
ATOM 725 C CA . GLY A 1 92 ? -12.785 0.405 -2.128 1.00 96.81 92 GLY A CA 1
ATOM 726 C C . GLY A 1 92 ? -11.559 1.185 -2.608 1.00 96.81 92 GLY A C 1
ATOM 727 O O . GLY A 1 92 ? -10.983 0.843 -3.642 1.00 96.81 92 GLY A O 1
ATOM 728 N N . LEU A 1 93 ? -11.100 2.165 -1.821 1.00 98.00 93 LEU A N 1
ATOM 729 C CA . LEU A 1 93 ? -9.859 2.890 -2.102 1.00 98.00 93 LEU A CA 1
ATOM 730 C C . LEU A 1 93 ? -8.637 1.960 -2.087 1.00 98.00 93 LEU A C 1
ATOM 732 O O . LEU A 1 93 ? -7.804 2.035 -2.986 1.00 98.00 93 LEU A O 1
ATOM 736 N N . LEU A 1 94 ? -8.532 1.050 -1.117 1.00 96.88 94 LEU A N 1
ATOM 737 C CA . LEU A 1 94 ? -7.414 0.107 -1.046 1.00 96.88 94 LEU A CA 1
ATOM 738 C C . LEU A 1 94 ? -7.385 -0.849 -2.252 1.00 96.88 94 LEU A C 1
ATOM 740 O O . LEU A 1 94 ? -6.317 -1.113 -2.806 1.00 96.88 94 LEU A O 1
ATOM 744 N N . CYS A 1 95 ? -8.550 -1.324 -2.701 1.00 95.50 95 CYS A N 1
ATOM 745 C CA . CYS A 1 95 ? -8.688 -2.091 -3.939 1.00 95.50 95 CYS A CA 1
ATOM 746 C C . CYS A 1 95 ? -8.246 -1.280 -5.164 1.00 95.50 95 CYS A C 1
ATOM 748 O O . CYS A 1 95 ? -7.557 -1.814 -6.033 1.00 95.50 95 CYS A O 1
ATOM 750 N N . HIS A 1 96 ? -8.591 0.007 -5.225 1.00 97.06 96 HIS A N 1
ATOM 751 C CA . HIS A 1 96 ? -8.139 0.893 -6.294 1.00 97.06 96 HIS A CA 1
ATOM 752 C C . HIS A 1 96 ? -6.610 1.068 -6.275 1.00 97.06 96 HIS A C 1
ATOM 754 O O . HIS A 1 96 ? -5.958 0.832 -7.292 1.00 97.06 96 HIS A O 1
ATOM 760 N N . CYS A 1 97 ? -6.019 1.333 -5.103 1.00 97.19 97 CYS A N 1
ATOM 761 C CA . CYS A 1 97 ? -4.565 1.383 -4.915 1.00 97.19 97 CYS A CA 1
ATOM 762 C C . CYS A 1 97 ? -3.861 0.086 -5.339 1.00 97.19 97 CYS A C 1
ATOM 764 O O . CYS A 1 97 ? -2.724 0.143 -5.788 1.00 97.19 97 CYS A O 1
ATOM 766 N N . ARG A 1 98 ? -4.514 -1.079 -5.227 1.00 95.56 98 ARG A N 1
ATOM 767 C CA . ARG A 1 98 ? -3.973 -2.375 -5.675 1.00 95.56 98 ARG A CA 1
ATOM 768 C C . ARG A 1 98 ? -4.018 -2.560 -7.190 1.00 95.56 98 ARG A C 1
ATOM 770 O O . ARG A 1 98 ? -3.111 -3.162 -7.759 1.00 95.56 98 ARG A O 1
ATOM 777 N N . GLY A 1 99 ? -5.054 -2.043 -7.848 1.00 94.75 99 GLY A N 1
ATOM 778 C CA . GLY A 1 99 ? -5.196 -2.131 -9.303 1.00 94.75 99 GLY A CA 1
ATOM 779 C C . GLY A 1 99 ? -4.162 -1.296 -10.065 1.00 94.75 99 GLY A C 1
ATOM 780 O O . GLY A 1 99 ? -3.723 -1.698 -11.141 1.00 94.75 99 GLY A O 1
ATOM 781 N N . ILE A 1 100 ? -3.735 -0.165 -9.496 1.00 96.75 100 ILE A N 1
ATOM 782 C CA . ILE A 1 100 ? -2.809 0.769 -10.152 1.00 96.75 100 ILE A CA 1
ATOM 783 C C . ILE A 1 100 ? -1.429 0.130 -10.427 1.00 96.75 100 ILE A C 1
ATOM 785 O O . ILE A 1 100 ? -1.010 0.124 -11.588 1.00 96.75 100 ILE A O 1
ATOM 789 N N . PRO A 1 101 ? -0.734 -0.489 -9.447 1.00 93.88 101 PRO A N 1
ATOM 790 C CA . PRO A 1 101 ? 0.540 -1.153 -9.686 1.00 93.88 101 PRO A CA 1
ATOM 791 C C . PRO A 1 101 ? 0.472 -2.237 -10.759 1.00 93.88 101 PRO A C 1
ATOM 793 O O . PRO A 1 101 ? 1.389 -2.373 -11.561 1.00 93.88 101 PRO A O 1
ATOM 796 N N . TYR A 1 102 ? -0.628 -2.987 -10.819 1.00 87.94 102 TYR A N 1
ATOM 797 C CA . TYR A 1 102 ? -0.811 -4.022 -11.833 1.00 87.94 102 TYR A CA 1
ATOM 798 C C . TYR A 1 102 ? -0.824 -3.439 -13.260 1.00 87.94 102 TYR A C 1
ATOM 800 O O . TYR A 1 102 ? -0.167 -3.954 -14.172 1.00 87.94 102 TYR A O 1
ATOM 808 N N . GLN A 1 103 ? -1.510 -2.309 -13.451 1.00 92.00 103 GLN A N 1
ATOM 809 C CA . GLN A 1 103 ? -1.528 -1.590 -14.730 1.00 92.00 103 GLN A CA 1
ATOM 810 C C . GLN A 1 103 ? -0.154 -0.995 -15.071 1.00 92.00 103 GLN A C 1
ATOM 812 O O . GLN A 1 103 ? 0.307 -1.078 -16.217 1.00 92.00 103 GLN A O 1
ATOM 817 N N . TRP A 1 104 ? 0.531 -0.428 -14.076 1.00 95.31 104 TRP A N 1
ATOM 818 C CA . TRP A 1 104 ? 1.879 0.110 -14.245 1.00 95.31 104 TRP A CA 1
ATOM 819 C C . TRP A 1 104 ? 2.884 -0.963 -14.629 1.00 95.31 104 TRP A C 1
ATOM 821 O O . TRP A 1 104 ? 3.674 -0.743 -15.542 1.00 95.31 104 TRP A O 1
ATOM 831 N N . LEU A 1 105 ? 2.813 -2.143 -14.015 1.00 90.56 105 LEU A N 1
ATOM 832 C CA . LEU A 1 105 ? 3.706 -3.256 -14.314 1.00 90.56 105 LEU A CA 1
ATOM 833 C C . LEU A 1 105 ? 3.613 -3.673 -15.788 1.00 90.56 105 LEU A C 1
ATOM 835 O O . LEU A 1 105 ? 4.636 -3.831 -16.449 1.00 90.56 105 LEU A O 1
ATOM 839 N N . THR A 1 106 ? 2.398 -3.759 -16.339 1.00 87.19 106 THR A N 1
ATOM 840 C CA . THR A 1 106 ? 2.194 -4.059 -17.769 1.00 87.19 106 THR A CA 1
ATOM 841 C C . THR A 1 106 ? 2.842 -3.002 -18.670 1.00 87.19 106 THR A C 1
ATOM 843 O O . THR A 1 106 ? 3.413 -3.324 -19.713 1.00 87.19 106 THR A O 1
ATOM 846 N N . THR A 1 107 ? 2.768 -1.732 -18.268 1.00 91.06 107 THR A N 1
ATOM 847 C CA . THR A 1 107 ? 3.368 -0.610 -19.004 1.00 91.06 107 THR A CA 1
ATOM 848 C C . THR A 1 107 ? 4.896 -0.639 -18.921 1.00 91.06 107 THR A C 1
ATOM 850 O O . THR A 1 107 ? 5.571 -0.454 -19.933 1.00 91.06 107 THR A O 1
ATOM 853 N N . LEU A 1 108 ? 5.440 -0.910 -17.734 1.00 91.25 108 LEU A N 1
ATOM 854 C CA . LEU A 1 108 ? 6.877 -0.997 -17.483 1.00 91.25 108 LEU A CA 1
ATOM 855 C C . LEU A 1 108 ? 7.513 -2.164 -18.236 1.00 91.25 108 LEU A C 1
ATOM 857 O O . LEU A 1 108 ? 8.529 -1.964 -18.887 1.00 91.25 108 LEU A O 1
ATOM 861 N N . ILE A 1 109 ? 6.895 -3.350 -18.226 1.00 87.69 109 ILE A N 1
ATOM 862 C CA . ILE A 1 109 ? 7.413 -4.522 -18.948 1.00 87.69 109 ILE A CA 1
ATOM 863 C C . ILE A 1 109 ? 7.551 -4.227 -20.446 1.00 87.69 109 ILE A C 1
ATOM 865 O O . ILE A 1 109 ? 8.599 -4.512 -21.021 1.00 87.69 109 ILE A O 1
ATOM 869 N N . LYS A 1 110 ? 6.537 -3.607 -21.067 1.00 89.69 110 LYS A N 1
ATOM 870 C CA . LYS A 1 110 ? 6.606 -3.207 -22.483 1.00 89.69 110 LYS A CA 1
ATOM 871 C C . LYS A 1 110 ? 7.746 -2.217 -22.730 1.00 89.69 110 LYS A C 1
ATOM 873 O O . LYS A 1 110 ? 8.582 -2.448 -23.593 1.00 89.69 110 LYS A O 1
ATOM 878 N N . LYS A 1 111 ? 7.843 -1.166 -21.906 1.00 91.00 111 LYS A N 1
ATOM 879 C CA . LYS A 1 111 ? 8.929 -0.177 -21.997 1.00 91.00 111 LYS A CA 1
ATOM 880 C C . LYS A 1 111 ? 10.310 -0.823 -21.866 1.00 91.00 111 LYS A C 1
ATOM 882 O O . LYS A 1 111 ? 11.198 -0.481 -22.634 1.00 91.00 111 LYS A O 1
ATOM 887 N N . ILE A 1 112 ? 10.496 -1.760 -20.935 1.00 88.56 112 ILE A N 1
ATOM 888 C CA . ILE A 1 112 ? 11.773 -2.463 -20.734 1.00 88.56 112 ILE A CA 1
ATOM 889 C C . ILE A 1 112 ? 12.162 -3.259 -21.983 1.00 88.56 112 ILE A C 1
ATOM 891 O O . ILE A 1 112 ? 13.330 -3.248 -22.359 1.00 88.56 112 ILE A O 1
ATOM 895 N N . GLN A 1 113 ? 11.202 -3.933 -22.622 1.00 88.75 113 GLN A N 1
ATOM 896 C CA . GLN A 1 113 ? 11.437 -4.720 -23.838 1.00 88.75 113 GLN A CA 1
ATOM 897 C C . GLN A 1 113 ? 11.825 -3.848 -25.039 1.00 88.75 113 GLN A C 1
ATOM 899 O O . GLN A 1 113 ? 12.680 -4.246 -25.825 1.00 88.75 113 GLN A O 1
ATOM 904 N N . ASP A 1 114 ? 11.231 -2.660 -25.150 1.00 91.94 114 ASP A N 1
ATOM 905 C CA . ASP A 1 114 ? 11.473 -1.731 -26.258 1.00 91.94 114 ASP A CA 1
ATOM 906 C C . ASP A 1 114 ? 12.732 -0.858 -26.052 1.00 91.94 114 ASP A C 1
ATOM 908 O O . ASP A 1 114 ? 13.199 -0.201 -26.985 1.00 91.94 114 ASP A O 1
ATOM 912 N N . THR A 1 115 ? 13.288 -0.817 -24.835 1.00 91.31 115 THR A N 1
ATOM 913 C CA . THR A 1 115 ? 14.408 0.071 -24.487 1.00 91.31 115 THR A CA 1
ATOM 914 C C . THR A 1 115 ? 15.753 -0.539 -24.872 1.00 91.31 115 THR A C 1
ATOM 916 O O . THR A 1 115 ? 16.149 -1.587 -24.367 1.00 91.31 115 THR A O 1
ATOM 919 N N . VAL A 1 116 ? 16.493 0.174 -25.723 1.00 88.44 116 VAL A N 1
ATOM 920 C CA . VAL A 1 116 ? 17.852 -0.204 -26.155 1.00 88.44 116 VAL A CA 1
ATOM 921 C C . VAL A 1 116 ? 18.935 0.430 -25.269 1.00 88.44 116 VAL A C 1
ATOM 923 O O . VAL A 1 116 ? 20.041 -0.092 -25.180 1.00 88.44 116 VAL A O 1
ATOM 926 N N . ASP A 1 117 ? 18.626 1.544 -24.600 1.00 91.88 117 ASP A N 1
ATOM 927 C CA . ASP A 1 117 ? 19.563 2.252 -23.726 1.00 91.88 117 ASP A CA 1
ATOM 928 C C . ASP A 1 117 ? 19.675 1.592 -22.341 1.00 91.88 117 ASP A C 1
ATOM 930 O O . ASP A 1 117 ? 18.694 1.440 -21.613 1.00 91.88 117 ASP A O 1
ATOM 934 N N . ASP A 1 118 ? 20.893 1.220 -21.948 1.00 85.88 118 ASP A N 1
ATOM 935 C CA . ASP A 1 118 ? 21.144 0.497 -20.699 1.00 85.88 118 ASP A CA 1
ATOM 936 C C . ASP A 1 118 ? 20.921 1.330 -19.429 1.00 85.88 118 ASP A C 1
ATOM 938 O O . ASP A 1 118 ? 20.757 0.756 -18.349 1.00 85.88 118 ASP A O 1
ATOM 942 N N . MET A 1 119 ? 20.959 2.662 -19.507 1.00 85.56 119 MET A N 1
ATOM 943 C CA . MET A 1 119 ? 20.694 3.532 -18.357 1.00 85.56 119 MET A CA 1
ATOM 944 C C . MET A 1 119 ? 19.186 3.640 -18.121 1.00 85.56 119 MET A C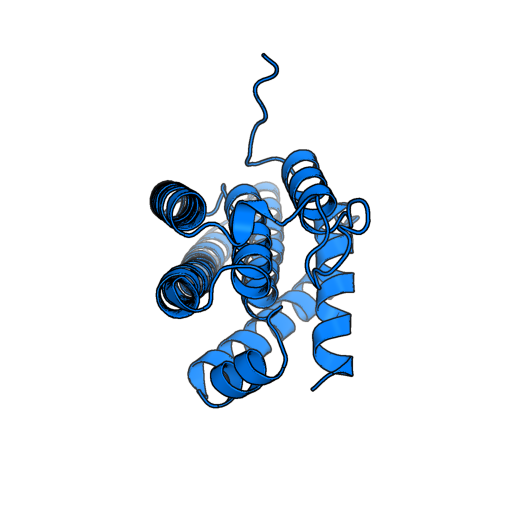 1
ATOM 946 O O . MET A 1 119 ? 18.712 3.312 -17.037 1.00 85.56 119 MET A O 1
ATOM 950 N N . GLN A 1 120 ? 18.420 3.961 -19.163 1.00 86.19 120 GLN A N 1
ATOM 951 C CA . GLN A 1 120 ? 16.957 3.991 -19.118 1.00 86.19 120 GLN A CA 1
ATOM 952 C C . GLN A 1 120 ? 16.375 2.625 -18.751 1.00 86.19 120 GLN A C 1
ATOM 954 O O . GLN A 1 120 ? 15.449 2.523 -17.946 1.00 86.19 120 GLN A O 1
ATOM 959 N N . ARG A 1 121 ? 16.947 1.542 -19.290 1.00 85.88 121 ARG A N 1
ATOM 960 C CA . ARG A 1 121 ? 16.531 0.178 -18.948 1.00 85.88 121 ARG A CA 1
ATOM 961 C C . ARG A 1 121 ? 16.716 -0.114 -17.458 1.00 85.88 121 ARG A C 1
ATOM 963 O O . ARG A 1 121 ? 15.884 -0.813 -16.886 1.00 85.88 121 ARG A O 1
ATOM 970 N N . ARG A 1 122 ? 17.762 0.425 -16.821 1.00 83.81 122 ARG A N 1
ATOM 971 C CA . ARG A 1 122 ? 17.988 0.288 -15.373 1.00 83.81 122 ARG A CA 1
ATOM 972 C C . ARG A 1 122 ? 16.944 1.037 -14.548 1.00 83.81 122 ARG A C 1
ATOM 974 O O . ARG A 1 122 ? 16.338 0.420 -13.680 1.00 83.81 122 ARG A O 1
ATOM 981 N N . GLU A 1 123 ? 16.656 2.294 -14.871 1.00 85.06 123 GLU A N 1
ATOM 982 C CA . GLU A 1 123 ? 15.619 3.084 -14.178 1.00 85.06 123 GLU A CA 1
ATOM 983 C C . GLU A 1 123 ? 14.228 2.426 -14.277 1.00 85.06 123 GLU A C 1
ATOM 985 O O . GLU A 1 123 ? 13.459 2.361 -13.310 1.00 85.06 123 GLU A O 1
ATOM 990 N N . LEU A 1 124 ? 13.911 1.859 -15.446 1.00 87.56 124 LEU A N 1
ATOM 991 C CA . LEU A 1 124 ? 12.674 1.108 -15.653 1.00 87.56 124 LEU A CA 1
ATOM 992 C C . LEU A 1 124 ? 12.633 -0.189 -14.832 1.00 87.56 124 LEU A C 1
ATOM 994 O O . LEU A 1 124 ? 11.575 -0.541 -14.306 1.00 87.56 124 LEU A O 1
ATOM 998 N N . LEU A 1 125 ? 13.761 -0.896 -14.706 1.00 84.31 125 LEU A N 1
ATOM 999 C CA . LEU A 1 125 ? 13.872 -2.098 -13.873 1.00 84.31 125 LEU A CA 1
ATOM 1000 C C . LEU A 1 125 ? 13.732 -1.778 -12.380 1.00 84.31 125 LEU A C 1
ATOM 1002 O O . LEU A 1 125 ? 13.077 -2.534 -11.662 1.00 84.31 125 LEU A O 1
ATOM 1006 N N . GLU A 1 126 ? 14.280 -0.654 -11.917 1.00 84.19 126 GLU A N 1
ATOM 1007 C CA . GLU A 1 126 ? 14.087 -0.182 -10.543 1.00 84.19 126 GLU A CA 1
ATOM 1008 C C . GLU A 1 126 ? 12.607 0.124 -10.270 1.00 84.19 126 GLU A C 1
ATOM 1010 O O . GLU A 1 126 ? 12.023 -0.348 -9.290 1.00 84.19 126 GLU A O 1
ATOM 1015 N N . SER A 1 127 ? 11.948 0.818 -11.197 1.00 85.38 127 SER A N 1
ATOM 1016 C CA . SER A 1 127 ? 10.504 1.061 -11.120 1.00 85.38 127 SER A CA 1
ATOM 1017 C C . SER A 1 127 ? 9.709 -0.252 -11.118 1.00 85.38 127 SER A C 1
ATOM 1019 O O . SER A 1 127 ? 8.761 -0.410 -10.345 1.00 85.38 127 SER A O 1
ATOM 1021 N N . ALA A 1 128 ? 10.131 -1.242 -11.910 1.00 84.81 128 ALA A N 1
ATOM 1022 C CA . ALA A 1 128 ? 9.534 -2.577 -11.940 1.00 84.81 128 ALA A CA 1
ATOM 1023 C C . ALA A 1 128 ? 9.775 -3.395 -10.655 1.00 84.81 128 ALA A C 1
ATOM 1025 O O . ALA A 1 128 ? 9.089 -4.396 -10.447 1.00 84.81 128 ALA A O 1
ATOM 1026 N N . LEU A 1 129 ? 10.690 -2.970 -9.774 1.00 89.00 129 LEU A N 1
ATOM 1027 C CA . LEU A 1 129 ? 10.829 -3.494 -8.414 1.00 89.00 129 LEU A CA 1
ATOM 1028 C C . LEU A 1 129 ? 9.882 -2.782 -7.433 1.00 89.00 129 LEU A C 1
ATOM 1030 O O . LEU A 1 129 ? 9.227 -3.444 -6.627 1.00 89.00 129 LEU A O 1
ATOM 1034 N N . ASN A 1 130 ? 9.774 -1.453 -7.514 1.00 91.50 130 ASN A N 1
ATOM 1035 C CA . ASN A 1 130 ? 8.960 -0.642 -6.598 1.00 91.50 130 ASN A CA 1
ATOM 1036 C C . ASN A 1 130 ? 7.457 -0.926 -6.739 1.00 91.50 130 ASN A C 1
ATOM 1038 O O . ASN A 1 130 ? 6.739 -1.086 -5.750 1.00 91.50 130 ASN A O 1
ATOM 1042 N N . VAL A 1 131 ? 6.975 -1.033 -7.975 1.00 93.88 131 VAL A N 1
ATOM 1043 C CA . VAL A 1 131 ? 5.560 -1.255 -8.296 1.00 93.88 131 VAL A CA 1
ATOM 1044 C C . VAL A 1 131 ? 4.973 -2.513 -7.627 1.00 93.88 131 VAL A C 1
ATOM 1046 O O . VAL A 1 131 ? 4.000 -2.385 -6.876 1.00 93.88 131 VAL A O 1
ATOM 1049 N N . PRO A 1 132 ? 5.536 -3.724 -7.800 1.00 93.12 132 PRO A N 1
ATOM 1050 C CA . PRO A 1 132 ? 5.016 -4.906 -7.121 1.00 93.12 132 PRO A CA 1
ATOM 1051 C C . PRO A 1 132 ? 5.176 -4.827 -5.596 1.00 93.12 132 PRO A C 1
ATOM 1053 O O . PRO A 1 132 ? 4.335 -5.367 -4.883 1.00 93.12 132 PRO A O 1
ATOM 1056 N N . MET A 1 133 ? 6.176 -4.119 -5.050 1.00 93.69 133 MET A N 1
ATOM 1057 C CA . MET A 1 133 ? 6.253 -3.921 -3.594 1.00 93.69 133 MET A CA 1
ATOM 1058 C C . MET A 1 133 ? 5.053 -3.141 -3.059 1.00 93.69 133 MET A C 1
ATOM 1060 O O . MET A 1 133 ? 4.498 -3.526 -2.029 1.00 93.69 133 MET A O 1
ATOM 1064 N N . ILE A 1 134 ? 4.630 -2.080 -3.755 1.00 95.25 134 ILE A N 1
ATOM 1065 C CA . ILE A 1 134 ? 3.442 -1.287 -3.393 1.00 95.25 134 ILE A CA 1
ATOM 1066 C C . ILE A 1 134 ? 2.195 -2.163 -3.443 1.00 95.25 134 ILE A C 1
ATOM 1068 O O . ILE A 1 134 ? 1.381 -2.132 -2.521 1.00 95.25 134 ILE A O 1
ATOM 1072 N N . CYS A 1 135 ? 2.086 -2.998 -4.478 1.00 95.00 135 CYS A N 1
ATOM 1073 C CA . CYS A 1 135 ? 1.019 -3.979 -4.606 1.00 95.00 135 CYS A CA 1
ATOM 1074 C C . CYS A 1 135 ? 0.911 -4.857 -3.348 1.00 95.00 135 CYS A C 1
ATOM 1076 O O . CYS A 1 135 ? -0.155 -4.921 -2.734 1.00 95.00 135 CYS A O 1
ATOM 1078 N N . VAL A 1 136 ? 2.028 -5.435 -2.885 1.00 94.88 136 VAL A N 1
ATOM 1079 C CA . VAL A 1 136 ? 2.057 -6.239 -1.650 1.00 94.88 136 VAL A CA 1
ATOM 1080 C C . VAL A 1 136 ? 1.713 -5.404 -0.408 1.00 94.88 136 VAL A C 1
ATOM 1082 O O . VAL A 1 136 ? 1.071 -5.910 0.514 1.00 94.88 136 VAL A O 1
ATOM 1085 N N . GLN A 1 137 ? 2.051 -4.108 -0.368 1.00 94.56 137 GLN A N 1
ATOM 1086 C CA . GLN A 1 137 ? 1.643 -3.249 0.752 1.00 94.56 137 GLN A CA 1
ATOM 1087 C C . GLN A 1 137 ? 0.118 -3.178 0.924 1.00 94.56 137 GLN A C 1
ATOM 1089 O O . GLN A 1 137 ? -0.343 -3.088 2.058 1.00 94.56 137 GLN A O 1
ATOM 1094 N N . THR A 1 138 ? -0.670 -3.327 -0.146 1.00 95.38 138 THR A N 1
ATOM 1095 C CA . THR A 1 138 ? -2.148 -3.331 -0.074 1.00 95.38 138 THR A CA 1
ATOM 1096 C C . THR A 1 138 ? -2.757 -4.557 0.619 1.00 95.38 138 THR A C 1
ATOM 1098 O O . THR A 1 138 ? -3.969 -4.593 0.839 1.00 95.38 138 THR A O 1
ATOM 1101 N N . PHE A 1 139 ? -1.940 -5.563 0.937 1.00 93.88 139 PHE A N 1
ATOM 1102 C CA . PHE A 1 139 ? -2.334 -6.763 1.679 1.00 93.88 139 PHE A CA 1
ATOM 1103 C C . PHE A 1 139 ? -1.970 -6.677 3.168 1.00 93.88 139 PHE A C 1
ATOM 1105 O O . PHE A 1 139 ? -2.318 -7.577 3.922 1.00 93.88 139 PHE A O 1
ATOM 1112 N N . HIS A 1 140 ? -1.312 -5.599 3.619 1.00 92.38 140 HIS A N 1
ATOM 1113 C CA . HIS A 1 140 ? -1.062 -5.358 5.045 1.00 92.38 140 HIS A CA 1
ATOM 1114 C C . HIS A 1 140 ? -2.335 -4.840 5.727 1.00 92.38 140 HIS A C 1
ATOM 1116 O O . HIS A 1 140 ? -2.453 -3.655 6.045 1.00 92.38 140 HIS A O 1
ATOM 1122 N N . VAL A 1 141 ? -3.295 -5.739 5.904 1.00 92.00 141 VAL A N 1
ATOM 1123 C CA . VAL A 1 141 ? -4.563 -5.532 6.609 1.00 92.00 141 VAL A CA 1
ATOM 1124 C C . VAL A 1 141 ? -4.714 -6.606 7.686 1.00 92.00 141 VAL A C 1
ATOM 1126 O O . VAL A 1 141 ? -3.970 -7.581 7.682 1.00 92.00 141 VAL A O 1
ATOM 1129 N N . ASP A 1 142 ? -5.676 -6.439 8.590 1.00 89.69 142 ASP A N 1
ATOM 1130 C CA . ASP A 1 142 ? -5.940 -7.418 9.651 1.00 89.69 142 ASP A CA 1
ATOM 1131 C C . ASP A 1 142 ? -6.296 -8.806 9.083 1.00 89.69 142 ASP A C 1
ATOM 1133 O O . ASP A 1 142 ? -6.938 -8.900 8.032 1.00 89.69 142 ASP A O 1
ATOM 1137 N N . ASP A 1 143 ? -5.976 -9.873 9.821 1.00 88.81 143 ASP A N 1
ATOM 1138 C CA . ASP A 1 143 ? -6.081 -11.274 9.377 1.00 88.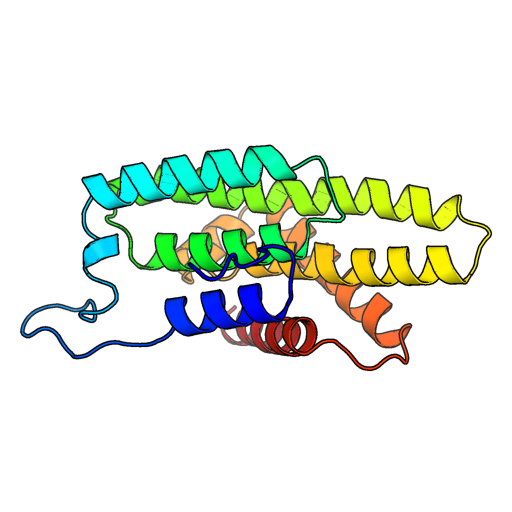81 143 ASP A CA 1
ATOM 1139 C C . ASP A 1 143 ? -7.441 -11.620 8.754 1.00 88.81 143 ASP A C 1
ATOM 1141 O O . ASP A 1 143 ? -7.514 -12.173 7.663 1.00 88.81 143 ASP A O 1
ATOM 1145 N N . LYS A 1 144 ? -8.547 -11.189 9.375 1.00 88.88 144 LYS A N 1
ATOM 1146 C CA . LYS A 1 144 ? -9.907 -11.428 8.850 1.00 88.88 144 LYS A CA 1
ATOM 1147 C C . LYS A 1 144 ? -10.147 -10.779 7.486 1.00 88.88 144 LYS A C 1
ATOM 1149 O O . LYS A 1 144 ? -10.898 -11.302 6.664 1.00 88.88 144 LYS A O 1
ATOM 1154 N N . GLN A 1 145 ? -9.576 -9.594 7.262 1.00 90.00 145 GLN A N 1
ATOM 1155 C CA . GLN A 1 145 ? -9.655 -8.931 5.963 1.00 90.00 145 GLN A CA 1
ATOM 1156 C C . GLN A 1 145 ? -8.729 -9.626 4.971 1.00 90.00 145 GLN A C 1
ATOM 1158 O O . GLN A 1 145 ? -9.137 -9.837 3.834 1.00 90.00 145 GLN A O 1
ATOM 1163 N N . LEU A 1 146 ? -7.527 -10.017 5.399 1.00 92.12 146 LEU A N 1
ATOM 1164 C CA . LEU A 1 146 ? -6.568 -10.726 4.560 1.00 92.12 146 LEU A CA 1
ATOM 1165 C C . LEU A 1 146 ? -7.137 -12.061 4.063 1.00 92.12 146 LEU A C 1
ATOM 1167 O O . LEU A 1 146 ? -7.152 -12.286 2.856 1.00 92.12 146 LEU A O 1
ATOM 1171 N N . GLU A 1 147 ? -7.703 -12.883 4.948 1.00 91.75 147 GLU A N 1
ATOM 1172 C CA . GLU A 1 147 ? -8.411 -14.125 4.602 1.00 91.75 147 GLU A CA 1
ATOM 1173 C C . GLU A 1 147 ? -9.483 -13.882 3.533 1.00 91.75 147 GLU A C 1
ATOM 1175 O O . GLU A 1 147 ? -9.579 -14.612 2.545 1.00 91.75 147 GLU A O 1
ATOM 1180 N N . LYS A 1 148 ? -10.260 -12.804 3.681 1.00 91.19 148 LYS A N 1
ATOM 1181 C CA . LYS A 1 148 ? -11.287 -12.426 2.709 1.00 91.19 148 LYS A CA 1
ATOM 1182 C C . LYS A 1 148 ? -10.699 -12.012 1.356 1.00 91.19 148 LYS A C 1
ATOM 1184 O O . LYS A 1 148 ? -11.305 -12.328 0.335 1.00 91.19 148 LYS A O 1
ATOM 1189 N N . ILE A 1 149 ? -9.559 -11.310 1.324 1.00 92.50 149 ILE A N 1
ATOM 1190 C CA . ILE A 1 149 ? -8.862 -10.983 0.064 1.00 92.50 149 ILE A CA 1
ATOM 1191 C C . ILE A 1 149 ? -8.396 -12.269 -0.605 1.00 92.50 149 ILE A C 1
ATOM 1193 O O . ILE A 1 149 ? -8.631 -12.457 -1.791 1.00 92.50 149 ILE A O 1
ATOM 1197 N N . LEU A 1 150 ? -7.721 -13.135 0.149 1.00 92.75 150 LEU A N 1
ATOM 1198 C CA . LEU A 1 150 ? -7.073 -14.330 -0.384 1.00 92.75 150 LEU A CA 1
ATOM 1199 C C . LEU A 1 150 ? -8.070 -15.429 -0.768 1.00 92.75 150 LEU A C 1
ATOM 1201 O O . LEU A 1 150 ? -7.728 -16.301 -1.563 1.00 92.75 150 LEU A O 1
ATOM 1205 N N . GLY A 1 151 ? -9.310 -15.358 -0.276 1.00 93.25 151 GLY A N 1
ATOM 1206 C CA . GLY A 1 151 ? -10.420 -16.169 -0.776 1.00 93.25 151 GLY A CA 1
ATOM 1207 C C . GLY A 1 151 ? -10.778 -15.890 -2.243 1.00 93.25 151 GLY A C 1
ATOM 1208 O O . GLY A 1 151 ? -11.378 -16.745 -2.892 1.00 93.25 151 GLY A O 1
ATOM 1209 N N . ASP A 1 152 ? -10.395 -14.730 -2.789 1.00 94.31 152 ASP A N 1
ATOM 1210 C CA . ASP A 1 152 ? -10.447 -14.457 -4.225 1.00 94.31 152 ASP A CA 1
ATOM 1211 C C . ASP A 1 152 ? -9.141 -14.917 -4.891 1.00 94.31 152 ASP A C 1
ATOM 1213 O O . ASP A 1 152 ? -8.066 -14.340 -4.690 1.00 94.31 152 ASP A O 1
ATOM 1217 N N . SER A 1 153 ? -9.247 -15.936 -5.746 1.00 94.50 153 SER A N 1
ATOM 1218 C CA . SER A 1 153 ? -8.114 -16.504 -6.479 1.00 94.50 153 SER A CA 1
ATOM 1219 C C . SER A 1 153 ? -7.344 -15.473 -7.306 1.00 94.50 153 SER A C 1
ATOM 1221 O O . SER A 1 153 ? -6.129 -15.594 -7.446 1.00 94.50 153 SER A O 1
ATOM 1223 N N . GLN A 1 154 ? -8.016 -14.447 -7.841 1.00 92.75 154 GLN A N 1
ATOM 1224 C CA . GLN A 1 154 ? -7.352 -13.407 -8.625 1.00 92.75 154 GLN A CA 1
ATOM 1225 C C . GLN A 1 154 ? -6.460 -12.535 -7.735 1.00 92.75 154 GLN A C 1
ATOM 1227 O O . GLN A 1 154 ? -5.337 -12.202 -8.114 1.00 92.75 154 GLN A O 1
ATOM 1232 N N . GLN A 1 155 ? -6.931 -12.191 -6.535 1.00 93.50 155 GLN A N 1
ATOM 1233 C CA . GLN A 1 155 ? -6.152 -11.399 -5.582 1.00 93.50 155 GLN A CA 1
ATOM 1234 C C . GLN A 1 155 ? -4.986 -12.208 -5.009 1.00 93.50 155 GLN A C 1
ATOM 1236 O O . GLN A 1 155 ? -3.881 -11.679 -4.876 1.00 93.50 155 GLN A O 1
ATOM 1241 N N . ALA A 1 156 ? -5.212 -13.493 -4.720 1.00 93.50 156 ALA A N 1
ATOM 1242 C CA . ALA A 1 156 ? -4.161 -14.407 -4.288 1.00 93.50 156 ALA A CA 1
ATOM 1243 C C . ALA A 1 156 ? -3.066 -14.561 -5.360 1.00 93.50 156 ALA A C 1
ATOM 1245 O O . ALA A 1 156 ? -1.882 -14.437 -5.040 1.00 93.50 156 ALA A O 1
ATOM 1246 N N . SER A 1 157 ? -3.444 -14.744 -6.634 1.00 94.12 157 SER A N 1
ATOM 1247 C CA . SER A 1 157 ? -2.491 -14.805 -7.756 1.00 94.12 157 SER A CA 1
ATOM 1248 C C . SER A 1 157 ? -1.659 -13.533 -7.843 1.00 94.12 157 SER A C 1
ATOM 1250 O O . SER A 1 157 ? -0.436 -13.591 -7.898 1.00 94.12 157 SER A O 1
ATOM 1252 N N . LEU A 1 158 ? -2.305 -12.370 -7.748 1.00 92.62 158 LEU A N 1
ATOM 1253 C CA . LEU A 1 158 ? -1.640 -11.074 -7.824 1.00 92.62 158 LEU A CA 1
ATOM 1254 C C . LEU A 1 158 ? -0.633 -10.855 -6.680 1.00 92.62 158 LEU A C 1
ATOM 1256 O O . LEU A 1 158 ? 0.445 -10.302 -6.919 1.00 92.62 158 LEU A O 1
ATOM 1260 N N . LEU A 1 159 ? -0.923 -11.329 -5.463 1.00 93.25 159 LEU A N 1
ATOM 1261 C CA . LEU A 1 159 ? 0.047 -11.333 -4.363 1.00 93.25 159 LEU A CA 1
ATOM 1262 C C . LEU A 1 159 ? 1.253 -12.229 -4.684 1.00 93.25 159 LEU A C 1
ATOM 1264 O O . LEU A 1 159 ? 2.397 -11.794 -4.537 1.00 93.25 159 LEU A O 1
ATOM 1268 N N . VAL A 1 160 ? 1.012 -13.462 -5.135 1.00 93.12 160 VAL A N 1
ATOM 1269 C CA . VAL A 1 160 ? 2.073 -14.431 -5.458 1.00 93.12 160 VAL A CA 1
ATOM 1270 C C . VAL A 1 160 ? 2.950 -13.928 -6.607 1.00 93.12 160 VAL A C 1
ATOM 1272 O O . VAL A 1 160 ? 4.172 -13.889 -6.470 1.00 93.12 160 VAL A O 1
ATOM 1275 N N . GLU A 1 161 ? 2.345 -13.470 -7.700 1.00 92.31 161 GLU A N 1
ATOM 1276 C CA . GLU A 1 161 ? 3.032 -12.894 -8.860 1.00 92.31 161 GLU A CA 1
ATOM 1277 C C . GLU A 1 161 ? 3.892 -11.694 -8.462 1.00 92.31 161 GLU A C 1
ATOM 1279 O O . GLU A 1 161 ? 5.083 -11.656 -8.779 1.00 92.31 161 GLU A O 1
ATOM 1284 N N . SER A 1 162 ? 3.329 -10.750 -7.695 1.00 92.69 162 SER A N 1
ATOM 1285 C CA . SER A 1 162 ? 4.072 -9.577 -7.214 1.00 92.69 162 SER A CA 1
ATOM 1286 C C . SER A 1 162 ? 5.314 -9.998 -6.429 1.00 92.69 162 SER A C 1
ATOM 1288 O O . SER A 1 162 ? 6.385 -9.417 -6.591 1.00 92.69 162 SER A O 1
ATOM 1290 N N . ARG A 1 163 ? 5.217 -11.051 -5.613 1.00 90.50 163 ARG A N 1
ATOM 1291 C CA . ARG A 1 163 ? 6.352 -11.553 -4.829 1.00 90.50 163 ARG A CA 1
ATOM 1292 C C . ARG A 1 163 ? 7.397 -12.279 -5.660 1.00 90.50 163 ARG A C 1
ATOM 1294 O O . ARG A 1 163 ? 8.582 -12.080 -5.401 1.00 90.50 163 ARG A O 1
ATOM 1301 N N . ILE A 1 164 ? 6.987 -13.071 -6.649 1.00 90.81 164 ILE A N 1
ATOM 1302 C CA . ILE A 1 164 ? 7.914 -13.705 -7.598 1.00 90.81 164 ILE A CA 1
ATOM 1303 C C . ILE A 1 164 ? 8.722 -12.626 -8.321 1.00 90.81 164 ILE A C 1
ATOM 1305 O O . ILE A 1 164 ? 9.946 -12.723 -8.397 1.00 90.81 164 ILE A O 1
ATOM 1309 N N . ILE A 1 165 ? 8.056 -11.564 -8.781 1.00 89.12 165 ILE A N 1
ATOM 1310 C CA . ILE A 1 165 ? 8.720 -10.440 -9.448 1.00 89.12 165 ILE A CA 1
ATOM 1311 C C . ILE A 1 165 ? 9.706 -9.762 -8.496 1.00 89.12 165 ILE A C 1
ATOM 1313 O O . ILE A 1 165 ? 10.869 -9.601 -8.849 1.00 89.12 165 ILE A O 1
ATOM 1317 N N . ILE A 1 166 ? 9.291 -9.425 -7.269 1.00 90.19 166 ILE A N 1
ATOM 1318 C CA . ILE A 1 166 ? 10.188 -8.806 -6.278 1.00 90.19 166 ILE A CA 1
ATOM 1319 C C . ILE A 1 166 ? 11.415 -9.684 -6.022 1.00 90.19 166 ILE A C 1
ATOM 1321 O O . ILE A 1 166 ? 12.532 -9.168 -5.982 1.00 90.19 166 ILE A O 1
ATOM 1325 N N . HIS A 1 167 ? 11.225 -10.992 -5.844 1.00 88.50 167 HIS A N 1
ATOM 1326 C CA . HIS A 1 167 ? 12.311 -11.931 -5.581 1.00 88.50 167 HIS A CA 1
ATOM 1327 C C . HIS A 1 167 ? 13.294 -12.001 -6.754 1.00 88.50 167 HIS A C 1
ATOM 1329 O O . HIS A 1 167 ? 14.487 -11.766 -6.564 1.00 88.50 167 HIS A O 1
ATOM 1335 N N . ASN A 1 168 ? 12.790 -12.234 -7.968 1.00 86.94 168 ASN A N 1
ATOM 1336 C CA . ASN A 1 168 ? 13.612 -12.355 -9.171 1.00 86.94 168 ASN A CA 1
ATOM 1337 C C . ASN A 1 168 ? 14.364 -11.056 -9.479 1.00 86.94 168 ASN A C 1
ATOM 1339 O O . ASN A 1 168 ? 15.567 -11.084 -9.729 1.00 86.94 168 ASN A O 1
ATOM 1343 N N . THR A 1 169 ? 13.684 -9.909 -9.399 1.00 84.06 169 THR A N 1
ATOM 1344 C CA . THR A 1 169 ? 14.301 -8.601 -9.647 1.00 84.06 169 THR A CA 1
ATOM 1345 C C . THR A 1 169 ? 15.324 -8.249 -8.565 1.00 84.06 169 THR A C 1
ATOM 1347 O O . THR A 1 169 ? 16.358 -7.668 -8.871 1.00 84.06 169 THR A O 1
ATOM 1350 N N . THR A 1 170 ? 15.097 -8.648 -7.308 1.00 84.00 170 THR A N 1
ATOM 1351 C CA . THR A 1 170 ? 16.086 -8.463 -6.232 1.00 84.00 170 THR A CA 1
ATOM 1352 C C . THR A 1 170 ? 17.345 -9.296 -6.453 1.00 84.00 170 THR A C 1
ATOM 1354 O O . THR A 1 170 ? 18.429 -8.801 -6.185 1.00 84.00 170 THR A O 1
ATOM 1357 N N . LEU A 1 171 ? 17.220 -10.544 -6.915 1.00 80.75 171 LEU A N 1
ATOM 1358 C CA . LEU A 1 171 ? 18.379 -11.397 -7.202 1.00 80.75 171 LEU A CA 1
ATOM 1359 C C . LEU A 1 171 ? 19.184 -10.902 -8.407 1.00 80.75 171 LEU A C 1
ATOM 1361 O O . LEU A 1 171 ? 20.400 -11.057 -8.439 1.00 80.75 171 LEU A O 1
ATOM 1365 N N . ALA A 1 172 ? 18.500 -10.335 -9.40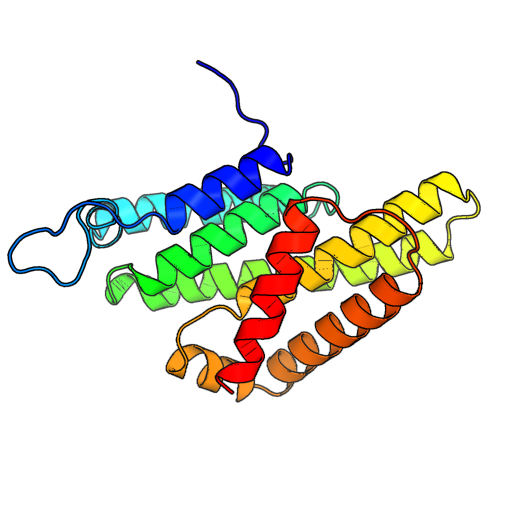1 1.00 75.50 172 ALA A N 1
ATOM 1366 C CA . ALA A 1 172 ? 19.132 -9.797 -10.598 1.00 75.50 172 ALA A CA 1
ATOM 1367 C C . ALA A 1 172 ? 19.801 -8.432 -10.366 1.00 75.50 172 ALA A C 1
ATOM 1369 O O . ALA A 1 172 ? 20.696 -8.063 -11.128 1.00 75.50 172 ALA A O 1
ATOM 1370 N N . ASN A 1 173 ? 19.371 -7.678 -9.349 1.00 71.25 173 ASN A N 1
ATOM 1371 C CA . ASN A 1 173 ? 19.909 -6.357 -9.058 1.00 71.25 173 ASN A CA 1
ATOM 1372 C C . ASN A 1 173 ? 21.023 -6.422 -7.997 1.00 71.25 173 ASN A C 1
ATOM 1374 O O . ASN A 1 173 ? 20.782 -6.797 -6.852 1.00 71.25 173 ASN A O 1
ATOM 1378 N N . ASN A 1 174 ? 22.234 -6.007 -8.375 1.00 65.00 174 ASN A N 1
ATOM 1379 C CA . ASN A 1 174 ? 23.390 -5.908 -7.476 1.00 65.00 174 ASN A CA 1
ATOM 1380 C C . ASN A 1 174 ? 23.490 -4.541 -6.770 1.00 65.00 174 ASN A C 1
ATOM 1382 O O . ASN A 1 174 ? 24.450 -4.302 -6.036 1.00 65.00 174 ASN A O 1
ATOM 1386 N N . GLU A 1 175 ? 22.552 -3.626 -7.019 1.00 68.50 175 GLU A N 1
ATOM 1387 C CA . GLU A 1 175 ? 22.566 -2.279 -6.453 1.00 68.50 175 GLU A CA 1
ATOM 1388 C C . GLU A 1 175 ? 22.064 -2.237 -5.004 1.00 68.50 175 GLU A C 1
ATOM 1390 O O . GLU A 1 175 ? 21.261 -3.057 -4.543 1.00 68.50 175 GLU A O 1
ATOM 1395 N N . THR A 1 176 ? 22.551 -1.235 -4.272 1.00 71.81 176 THR A N 1
ATOM 1396 C CA . THR A 1 176 ? 22.110 -0.943 -2.910 1.00 71.81 176 THR A CA 1
ATOM 1397 C C . THR A 1 176 ? 20.656 -0.484 -2.941 1.00 71.81 176 THR A C 1
ATOM 1399 O O . THR A 1 176 ? 20.330 0.520 -3.565 1.00 71.81 176 THR A O 1
ATOM 1402 N N . GLN A 1 177 ? 19.786 -1.208 -2.243 1.00 80.69 177 GLN A N 1
ATOM 1403 C CA . GLN A 1 177 ? 18.371 -0.855 -2.127 1.00 80.69 177 GLN A CA 1
ATOM 1404 C C . GLN A 1 177 ? 18.195 0.489 -1.428 1.00 80.69 177 GLN A C 1
ATOM 1406 O O . GLN A 1 177 ? 18.908 0.789 -0.464 1.00 80.69 177 GLN A O 1
ATOM 1411 N N . SER A 1 178 ? 17.192 1.253 -1.858 1.00 88.12 178 SER A N 1
ATOM 1412 C CA . SER A 1 178 ? 16.813 2.466 -1.142 1.00 88.12 178 SER A CA 1
ATOM 1413 C C . SER A 1 178 ? 16.334 2.130 0.283 1.00 88.12 178 SER A C 1
ATOM 1415 O O . SER A 1 178 ? 15.852 1.016 0.543 1.00 88.12 178 SER A O 1
ATOM 1417 N N . PRO A 1 179 ? 16.424 3.071 1.242 1.00 91.31 179 PRO A N 1
ATOM 1418 C CA . PRO A 1 179 ? 15.905 2.853 2.590 1.00 91.31 179 PRO A CA 1
ATOM 1419 C C . PRO A 1 179 ? 14.422 2.454 2.599 1.00 91.31 179 PRO A C 1
ATOM 1421 O O . PRO A 1 179 ? 14.028 1.575 3.368 1.00 91.31 179 PRO A O 1
ATOM 1424 N N . LEU A 1 180 ? 13.607 3.042 1.713 1.00 92.00 180 LEU A N 1
ATOM 1425 C CA . LEU A 1 180 ? 12.192 2.700 1.586 1.00 92.00 180 LEU A CA 1
ATOM 1426 C C . LEU A 1 180 ? 12.012 1.265 1.076 1.00 92.00 180 LEU A C 1
ATOM 1428 O O . LEU A 1 180 ? 11.234 0.511 1.659 1.00 92.00 180 LEU A O 1
ATOM 1432 N N . GLN A 1 181 ? 12.759 0.858 0.045 1.00 91.75 181 GLN A N 1
ATOM 1433 C CA . GLN A 1 181 ? 12.727 -0.516 -0.471 1.00 91.75 181 GLN A CA 1
ATOM 1434 C C . GLN A 1 181 ? 13.104 -1.539 0.607 1.00 91.75 181 GLN A C 1
ATOM 1436 O O . GLN A 1 181 ? 12.441 -2.569 0.732 1.00 91.75 181 GLN A O 1
ATOM 1441 N N . SER A 1 182 ? 14.130 -1.248 1.412 1.00 91.12 182 SER A N 1
ATOM 1442 C CA . SER A 1 182 ? 14.544 -2.105 2.530 1.00 91.12 182 SER A CA 1
ATOM 1443 C C . SER A 1 182 ? 13.411 -2.278 3.552 1.00 91.12 182 SER A C 1
ATOM 1445 O O . SER A 1 182 ? 13.002 -3.403 3.853 1.00 91.12 182 SER A O 1
ATOM 1447 N N . ILE A 1 183 ? 12.798 -1.166 3.982 1.00 92.31 183 ILE A N 1
ATOM 1448 C CA . ILE A 1 183 ? 11.645 -1.175 4.895 1.00 92.31 183 ILE A CA 1
ATOM 1449 C C . ILE A 1 183 ? 10.479 -1.979 4.305 1.00 92.31 183 ILE A C 1
ATOM 1451 O O . ILE A 1 183 ? 9.861 -2.786 5.002 1.00 92.31 183 ILE A O 1
ATOM 1455 N N . MET A 1 184 ? 10.164 -1.789 3.021 1.00 91.94 184 MET A N 1
ATOM 1456 C CA . MET A 1 184 ? 9.087 -2.525 2.356 1.00 91.94 184 MET A CA 1
ATOM 1457 C C . MET A 1 184 ? 9.376 -4.026 2.305 1.00 91.94 184 MET A C 1
ATOM 1459 O O . MET A 1 184 ? 8.470 -4.813 2.579 1.00 91.94 184 MET A O 1
ATOM 1463 N N . LYS A 1 185 ? 10.613 -4.445 2.010 1.00 89.69 185 LYS A N 1
ATOM 1464 C CA . LYS A 1 185 ? 10.992 -5.867 2.016 1.00 89.69 185 LYS A CA 1
ATOM 1465 C C . LYS A 1 185 ? 10.845 -6.496 3.389 1.00 89.69 185 LYS A C 1
ATOM 1467 O O . LYS A 1 185 ? 10.325 -7.606 3.478 1.00 89.69 185 LYS A O 1
ATOM 1472 N N . ASP A 1 186 ? 11.263 -5.804 4.442 1.00 89.50 186 ASP A N 1
ATOM 1473 C CA . ASP A 1 186 ? 11.111 -6.319 5.800 1.00 89.50 186 ASP A CA 1
ATOM 1474 C C . ASP A 1 186 ? 9.639 -6.460 6.180 1.00 89.50 186 ASP A C 1
ATOM 1476 O O . ASP A 1 186 ? 9.234 -7.516 6.657 1.00 89.50 186 ASP A O 1
ATOM 1480 N N . ARG A 1 187 ? 8.803 -5.471 5.845 1.00 89.56 187 ARG A N 1
ATOM 1481 C CA . ARG A 1 187 ? 7.344 -5.557 6.026 1.00 89.56 187 ARG A CA 1
ATOM 1482 C C . ARG A 1 187 ? 6.730 -6.755 5.292 1.00 89.56 187 ARG A C 1
ATOM 1484 O O . ARG A 1 187 ? 5.938 -7.486 5.876 1.00 89.56 187 ARG A O 1
ATOM 1491 N N . ILE A 1 188 ? 7.147 -7.011 4.049 1.00 88.12 188 ILE A N 1
ATOM 1492 C CA . ILE A 1 188 ? 6.654 -8.140 3.239 1.00 88.12 188 ILE A CA 1
ATOM 1493 C C . ILE A 1 188 ? 6.954 -9.498 3.887 1.00 88.12 188 ILE A C 1
ATOM 1495 O O . ILE A 1 188 ? 6.149 -10.418 3.742 1.00 88.12 188 ILE A O 1
ATOM 1499 N N . LYS A 1 189 ? 8.085 -9.647 4.590 1.00 83.38 189 LYS A N 1
ATOM 1500 C CA . LYS A 1 189 ? 8.405 -10.896 5.302 1.00 83.38 189 LYS A CA 1
ATOM 1501 C C . LYS A 1 189 ? 7.355 -11.201 6.376 1.00 83.38 189 LYS A C 1
ATOM 1503 O O . LYS A 1 189 ? 6.895 -12.333 6.448 1.00 83.38 189 LYS A O 1
ATOM 1508 N N . TYR A 1 190 ? 6.903 -10.184 7.113 1.00 72.62 190 TYR A N 1
ATOM 1509 C CA . TYR A 1 190 ? 5.958 -10.350 8.222 1.00 72.62 190 TYR A CA 1
ATOM 1510 C C . TYR A 1 190 ? 4.541 -10.781 7.813 1.00 72.62 190 TYR A C 1
ATOM 1512 O O . TYR A 1 190 ? 3.866 -11.400 8.634 1.00 72.62 190 TYR A O 1
ATOM 1520 N N . ILE A 1 191 ? 4.088 -10.503 6.579 1.00 68.12 191 ILE A N 1
ATOM 1521 C CA . ILE A 1 191 ? 2.768 -10.976 6.102 1.00 68.12 191 ILE A CA 1
ATOM 1522 C C . ILE A 1 191 ? 2.682 -12.509 6.146 1.00 68.12 191 ILE A C 1
ATOM 1524 O O . ILE A 1 191 ? 1.619 -13.041 6.435 1.00 68.12 191 ILE A O 1
ATOM 1528 N N . LEU A 1 192 ? 3.779 -13.219 5.862 1.00 53.25 192 LEU A N 1
ATOM 1529 C CA . LEU A 1 192 ? 3.770 -14.683 5.798 1.00 53.25 192 LEU A CA 1
ATOM 1530 C C . LEU A 1 192 ? 3.793 -15.372 7.154 1.00 53.25 192 LEU A C 1
ATOM 1532 O O . LEU A 1 192 ? 3.277 -16.474 7.269 1.00 53.25 192 LEU A O 1
ATOM 1536 N N . ASP A 1 193 ? 4.402 -14.755 8.163 1.00 55.06 193 ASP A N 1
ATOM 1537 C CA . ASP A 1 193 ? 4.523 -15.389 9.479 1.00 55.06 193 ASP A CA 1
ATOM 1538 C C . ASP A 1 193 ? 3.161 -15.482 10.204 1.00 55.06 193 ASP A C 1
ATOM 1540 O O . ASP A 1 193 ? 3.064 -16.108 11.258 1.00 55.06 193 ASP A O 1
ATOM 1544 N N . HIS A 1 194 ? 2.115 -14.866 9.635 1.00 47.06 194 HIS A N 1
ATOM 1545 C CA . HIS A 1 194 ? 0.753 -14.804 10.173 1.00 47.06 194 HIS A CA 1
ATOM 1546 C C . HIS A 1 194 ? -0.312 -15.429 9.243 1.00 47.06 194 HIS A C 1
ATOM 1548 O O . HIS A 1 194 ? -1.494 -15.377 9.577 1.00 47.06 194 HIS A O 1
ATOM 1554 N N . THR A 1 195 ? 0.078 -16.023 8.104 1.00 42.84 195 THR A N 1
ATOM 1555 C CA . THR A 1 195 ? -0.803 -16.804 7.200 1.00 42.84 195 THR A CA 1
ATOM 1556 C C . THR A 1 195 ? -0.477 -18.284 7.265 1.00 42.84 195 THR A C 1
ATOM 1558 O O . THR A 1 195 ? -1.418 -19.097 7.375 1.00 42.84 195 THR A O 1
#

Radius of gyration: 17.28 Å; chains: 1; bounding box: 42×43×56 Å